Protein AF-A0A6J1V2S2-F1 (afdb_monomer)

Mean predicted aligned error: 13.89 Å

Radius of gyration: 28.67 Å; Cα contacts (8 Å, |Δi|>4): 258; chains: 1; bounding box: 66×39×70 Å

Nearest PDB structures (foldseek):
  5ejk-assembly1_E  TM=6.907E-01  e=1.175E-10  Rous sarcoma virus - Prague C
  1c0m-assembly1_A  TM=7.721E-01  e=1.068E-08  Rous sarcoma virus
  4fw1-assembly1_A  TM=8.158E-01  e=7.976E-08  Rous sarcoma virus - Prague C
  5ejk-assembly1_H  TM=5.618E-01  e=1.190E-09  Rous sarcoma virus - Prague C
  1cz9-assembly1_A-2  TM=8.021E-01  e=4.669E-07  Avian sarcoma virus

pLDDT: mean 87.34, std 12.38, range [45.94, 98.06]

Foldseek 3Di:
DDDDVQEDEDPPVCLVVLLVVLCPPNPDLVSSVVVCVNYYDDPCSSVVNVVVLVPDPVSVVPDPDPDPDDADADDQQPDWQQEKEWEWADPFPNWIWIWIATRHPRDIDIGTFPDPALVSVLVVVVVVCVVRNHHQEYEYEPDCSCVPPVNVVSCVVVNHHYDYDDPVCCVRVPPNSVSVVVVNVVSNVVD

Secondary structure (DSSP, 8-state):
--EETTEEEPPHHHHHHHHHHHTTT---HHHHHHHHHHHEE-TTHHHHHHHHHHH-HHHHHHSPPP-PPPP-PPPPPSSTTSEEEEEEEEEETTEEEEEEEETTT--EEEEEES--SHHHHHHHHHHHHHHH---SEEEE-S-TTTSSHHHHHHHHTTTPEEEEPPTT-GGGGHHHHHHHHHHHHHHHHT-

Structure (mmCIF, N/CA/C/O backbone):
data_AF-A0A6J1V2S2-F1
#
_entry.id   AF-A0A6J1V2S2-F1
#
loop_
_atom_site.group_PDB
_atom_site.id
_atom_site.type_symbol
_atom_site.label_atom_id
_atom_site.label_alt_id
_atom_site.label_comp_id
_atom_site.label_asym_id
_atom_site.label_entity_id
_atom_site.label_seq_id
_atom_site.pdbx_PDB_ins_code
_atom_site.Cartn_x
_atom_site.Cartn_y
_atom_site.Cartn_z
_atom_site.occupancy
_atom_site.B_iso_or_equiv
_atom_site.auth_seq_id
_atom_site.auth_comp_id
_atom_site.auth_asym_id
_atom_site.auth_atom_id
_atom_site.pdbx_PDB_model_num
ATOM 1 N N . CYS A 1 1 ? 43.834 10.480 -49.002 1.00 70.19 1 CYS A N 1
ATOM 2 C CA . CYS A 1 1 ? 42.603 10.283 -48.207 1.00 70.19 1 CYS A CA 1
ATOM 3 C C . CYS A 1 1 ? 41.817 9.153 -48.860 1.00 70.19 1 CYS A C 1
ATOM 5 O O . CYS A 1 1 ? 41.693 9.190 -50.078 1.00 70.19 1 CYS A O 1
ATOM 7 N N . ILE A 1 2 ? 41.375 8.144 -48.104 1.00 88.62 2 ILE A N 1
ATOM 8 C CA . ILE A 1 2 ? 40.536 7.056 -48.632 1.00 88.62 2 ILE A CA 1
ATOM 9 C C . ILE A 1 2 ? 39.092 7.369 -48.247 1.00 88.62 2 ILE A C 1
ATOM 11 O O . ILE A 1 2 ? 38.827 7.687 -47.086 1.00 88.62 2 ILE A O 1
ATOM 15 N N . LEU A 1 3 ? 38.180 7.293 -49.214 1.00 90.75 3 LEU A N 1
ATOM 16 C CA . LEU A 1 3 ? 36.762 7.583 -49.023 1.00 90.75 3 LEU A CA 1
ATOM 17 C C . LEU A 1 3 ? 35.914 6.327 -49.241 1.00 90.75 3 LEU A C 1
ATOM 19 O O . LEU A 1 3 ? 36.238 5.488 -50.081 1.00 90.75 3 LEU A O 1
ATOM 23 N N . TRP A 1 4 ? 34.816 6.222 -48.496 1.00 87.94 4 TRP A N 1
ATOM 24 C CA . TRP A 1 4 ? 33.754 5.239 -48.696 1.00 87.94 4 TRP A CA 1
ATOM 25 C C . TRP A 1 4 ? 32.441 5.986 -48.953 1.00 87.94 4 TRP A C 1
ATOM 27 O O . TRP A 1 4 ? 31.766 6.437 -48.020 1.00 87.94 4 TRP A O 1
ATOM 37 N N . GLY A 1 5 ? 32.107 6.156 -50.235 1.00 89.88 5 GLY A N 1
ATOM 38 C CA . GLY A 1 5 ? 31.107 7.135 -50.659 1.00 89.88 5 GLY A CA 1
ATOM 39 C C . GLY A 1 5 ? 31.612 8.556 -50.397 1.00 89.88 5 GLY A C 1
ATOM 40 O O . GLY A 1 5 ? 32.689 8.926 -50.856 1.00 89.88 5 GLY A O 1
ATOM 41 N N . ASP A 1 6 ? 30.855 9.320 -49.620 1.00 90.06 6 ASP A N 1
ATOM 42 C CA . ASP A 1 6 ? 31.135 10.692 -49.176 1.00 90.06 6 ASP A CA 1
ATOM 43 C C . ASP A 1 6 ? 31.865 10.776 -47.819 1.00 90.06 6 ASP A C 1
ATOM 45 O O . ASP A 1 6 ? 32.174 11.864 -47.337 1.00 90.06 6 ASP A O 1
ATOM 49 N N . ARG A 1 7 ? 32.178 9.632 -47.198 1.00 92.50 7 ARG A N 1
ATOM 50 C CA . ARG A 1 7 ? 32.757 9.560 -45.846 1.00 92.50 7 ARG A CA 1
ATOM 51 C C . ARG A 1 7 ? 34.236 9.226 -45.861 1.00 92.50 7 ARG A C 1
ATOM 53 O O . ARG A 1 7 ? 34.688 8.404 -46.658 1.00 92.50 7 ARG A O 1
ATOM 60 N N . VAL A 1 8 ? 34.977 9.772 -44.902 1.00 94.69 8 VAL A N 1
ATOM 61 C CA . VAL A 1 8 ? 36.398 9.465 -44.716 1.00 94.69 8 VAL A CA 1
ATOM 62 C C . VAL A 1 8 ? 36.564 8.119 -44.019 1.00 94.69 8 VAL A C 1
ATOM 64 O O . VAL A 1 8 ? 36.016 7.898 -42.938 1.00 94.69 8 VAL A O 1
ATOM 67 N N . VAL A 1 9 ? 37.353 7.224 -44.614 1.00 95.06 9 VAL A N 1
ATOM 68 C CA . VAL A 1 9 ? 37.728 5.958 -43.976 1.00 95.06 9 VAL A CA 1
ATOM 69 C C . VAL A 1 9 ? 38.768 6.238 -42.897 1.00 95.06 9 VAL A C 1
ATOM 71 O O . VAL A 1 9 ? 39.870 6.703 -43.195 1.00 95.06 9 VAL A O 1
ATOM 74 N N . ILE A 1 10 ? 38.421 5.961 -41.640 1.00 95.75 10 ILE A N 1
ATOM 75 C CA . ILE A 1 10 ? 39.276 6.264 -40.488 1.00 95.75 10 ILE A CA 1
ATOM 76 C C . ILE A 1 10 ? 40.168 5.054 -40.160 1.00 95.75 10 ILE A C 1
ATOM 78 O O . ILE A 1 10 ? 39.645 3.985 -39.824 1.00 95.75 10 ILE A O 1
ATOM 82 N N . PRO A 1 11 ? 41.509 5.199 -40.209 1.00 94.88 11 PRO A N 1
ATOM 83 C CA . PRO A 1 11 ? 42.436 4.166 -39.756 1.00 94.88 11 PRO A CA 1
ATOM 84 C C . PRO A 1 11 ? 42.206 3.812 -38.287 1.00 94.88 11 PRO A C 1
ATOM 86 O O . PRO A 1 11 ? 41.912 4.692 -37.481 1.00 94.88 11 PRO A O 1
ATOM 89 N N . GLU A 1 12 ? 42.430 2.552 -37.918 1.00 93.75 12 GLU A N 1
ATOM 90 C CA . GLU A 1 12 ? 42.213 2.036 -36.556 1.00 93.75 12 GLU A CA 1
ATOM 91 C C . GLU A 1 12 ? 42.853 2.911 -35.467 1.00 93.75 12 GLU A C 1
ATOM 93 O O . GLU A 1 12 ? 42.205 3.275 -34.488 1.00 93.75 12 GLU A O 1
ATOM 98 N N . LYS A 1 13 ? 44.084 3.378 -35.713 1.00 95.25 13 LYS A N 1
ATOM 99 C CA . LYS A 1 13 ? 44.840 4.272 -34.817 1.00 95.25 13 LYS A CA 1
ATOM 100 C C . LYS A 1 13 ? 44.131 5.598 -34.497 1.00 95.25 13 LYS A C 1
ATOM 102 O O . LYS A 1 13 ? 44.463 6.230 -33.501 1.00 95.25 13 LYS A O 1
ATOM 107 N N . LEU A 1 14 ? 43.194 6.041 -35.338 1.00 94.50 14 LEU A N 1
ATOM 108 C CA . LEU A 1 14 ? 42.479 7.314 -35.204 1.00 94.50 14 LEU A CA 1
ATOM 109 C C . LEU A 1 14 ? 41.016 7.149 -34.765 1.00 94.50 14 LEU A C 1
ATOM 111 O O . LEU A 1 14 ? 40.384 8.143 -34.405 1.00 94.50 14 LEU A O 1
ATOM 115 N N . GLN A 1 15 ? 40.473 5.926 -34.749 1.00 95.62 15 GLN A N 1
ATOM 116 C CA . GLN A 1 15 ? 39.062 5.676 -34.421 1.00 95.62 15 GLN A CA 1
ATOM 117 C C . GLN A 1 15 ? 38.701 6.175 -33.018 1.00 95.62 15 GLN A C 1
ATOM 119 O O . GLN A 1 15 ? 37.682 6.840 -32.847 1.00 95.62 15 GLN A O 1
ATOM 124 N N . HIS A 1 16 ? 39.568 5.945 -32.026 1.00 95.06 16 HIS A N 1
ATOM 125 C CA . HIS A 1 16 ? 39.353 6.421 -30.655 1.00 95.06 16 HIS A CA 1
ATOM 126 C C . HIS A 1 16 ? 39.254 7.955 -30.577 1.00 95.06 16 HIS A C 1
ATOM 128 O O . HIS A 1 16 ? 38.374 8.495 -29.908 1.00 95.06 16 HIS A O 1
ATOM 134 N N . THR A 1 17 ? 40.120 8.668 -31.299 1.00 95.88 17 THR A N 1
ATOM 135 C CA . THR A 1 17 ? 40.101 10.137 -31.365 1.00 95.88 17 THR A CA 1
ATOM 136 C C . THR A 1 17 ? 38.801 10.644 -31.979 1.00 95.88 17 THR A C 1
ATOM 138 O O . THR A 1 17 ? 38.193 11.577 -31.458 1.00 95.88 17 THR A O 1
ATOM 141 N N . VAL A 1 18 ? 38.338 10.001 -33.054 1.00 95.31 18 VAL A N 1
ATOM 142 C CA . VAL A 1 18 ? 37.068 10.350 -33.700 1.00 95.31 18 VAL A CA 1
ATOM 143 C C . VAL A 1 18 ? 35.879 10.059 -32.781 1.00 95.31 18 VAL A C 1
ATOM 145 O O . VAL A 1 18 ? 34.992 10.899 -32.676 1.00 95.31 18 VAL A O 1
ATOM 148 N N . LEU A 1 19 ? 35.868 8.935 -32.055 1.00 95.25 19 LEU A N 1
ATOM 149 C CA . LEU A 1 19 ? 34.824 8.634 -31.063 1.00 95.25 19 LEU A CA 1
ATOM 150 C C . LEU A 1 19 ? 34.760 9.695 -29.960 1.00 95.25 19 LEU A C 1
ATOM 152 O O . LEU A 1 19 ? 33.669 10.146 -29.611 1.00 95.25 19 LEU A O 1
ATOM 156 N N . LYS A 1 20 ? 35.919 10.146 -29.465 1.00 94.75 20 LYS A N 1
ATOM 157 C CA . LYS A 1 20 ? 36.002 11.227 -28.477 1.00 94.75 20 LYS A CA 1
ATOM 158 C C . LYS A 1 20 ? 35.423 12.540 -29.014 1.00 94.75 20 LYS A C 1
ATOM 160 O O . LYS A 1 20 ? 34.673 13.188 -28.295 1.00 94.75 20 LYS A O 1
ATOM 165 N N . LEU A 1 21 ? 35.724 12.900 -30.265 1.00 94.06 21 LEU A N 1
ATOM 166 C CA . LEU A 1 21 ? 35.172 14.097 -30.917 1.00 94.06 21 LEU A CA 1
ATOM 167 C C . LEU A 1 21 ? 33.659 13.995 -31.134 1.00 94.06 21 LEU A C 1
ATOM 169 O O . LEU A 1 21 ? 32.933 14.942 -30.858 1.00 94.06 21 LEU A O 1
ATOM 173 N N . LEU A 1 22 ? 33.167 12.840 -31.589 1.00 93.56 22 LEU A N 1
ATOM 174 C CA . LEU A 1 22 ? 31.732 12.605 -31.777 1.00 93.56 22 LEU A CA 1
ATOM 175 C C . LEU A 1 22 ? 30.957 12.688 -30.457 1.00 93.56 22 LEU A C 1
ATOM 177 O O . LEU A 1 22 ? 29.785 13.057 -30.457 1.00 93.56 22 LEU A O 1
ATOM 181 N N . HIS A 1 23 ? 31.595 12.313 -29.349 1.00 93.81 23 HIS A N 1
ATOM 182 C CA . HIS A 1 23 ? 30.996 12.327 -28.020 1.00 93.81 23 HIS A CA 1
ATOM 183 C C . HIS A 1 23 ? 31.068 13.691 -27.320 1.00 93.81 23 HIS A C 1
ATOM 185 O O . HIS A 1 23 ? 30.444 13.861 -26.269 1.00 93.81 23 HIS A O 1
ATOM 191 N N . ASP A 1 24 ? 31.819 14.651 -27.862 1.00 91.31 24 ASP A N 1
ATOM 192 C CA . ASP A 1 24 ? 31.982 15.960 -27.239 1.00 91.31 24 ASP A CA 1
ATOM 193 C C . ASP A 1 24 ? 30.627 16.670 -27.086 1.00 91.31 24 ASP A C 1
ATOM 195 O O . ASP A 1 24 ? 29.785 16.663 -27.986 1.00 91.31 24 ASP A O 1
ATOM 199 N N . GLY A 1 25 ? 30.374 17.216 -25.896 1.00 86.38 25 GLY A N 1
ATOM 200 C CA . GLY A 1 25 ? 29.067 17.773 -25.530 1.00 86.38 25 GLY A CA 1
ATOM 201 C C . GLY A 1 25 ? 27.946 16.750 -25.268 1.00 86.38 25 GLY A C 1
ATOM 202 O O . GLY A 1 25 ? 26.793 17.154 -25.142 1.00 86.38 25 GLY A O 1
ATOM 203 N N . HIS A 1 26 ? 28.245 15.448 -25.167 1.00 89.44 26 HIS A N 1
ATOM 204 C CA . HIS A 1 26 ? 27.292 14.372 -24.836 1.00 89.44 26 HIS A CA 1
ATOM 205 C C . HIS A 1 26 ? 25.983 14.363 -25.667 1.00 89.44 26 HIS A C 1
ATOM 207 O O . HIS A 1 26 ? 24.891 14.249 -25.106 1.00 89.44 26 HIS A O 1
ATOM 213 N N . PRO A 1 27 ? 26.041 14.424 -27.010 1.00 86.38 27 PRO A N 1
ATOM 214 C CA . PRO A 1 27 ? 24.872 14.660 -27.867 1.00 86.38 27 PRO A CA 1
ATOM 215 C C . PRO A 1 27 ? 23.865 13.493 -27.941 1.00 86.38 27 PRO A C 1
ATOM 217 O O . PRO A 1 27 ? 22.831 13.610 -28.600 1.00 86.38 27 PRO A O 1
ATOM 220 N N . GLY A 1 28 ? 24.164 12.363 -27.294 1.00 84.69 28 GLY A N 1
ATOM 221 C CA . GLY A 1 28 ? 23.355 11.149 -27.317 1.00 84.69 28 GLY A CA 1
ATOM 222 C C . GLY A 1 28 ? 23.619 10.255 -28.533 1.00 84.69 28 GLY A C 1
ATOM 223 O O . GLY A 1 28 ? 24.118 10.681 -29.578 1.00 84.69 28 GLY A O 1
ATOM 224 N N . ILE A 1 29 ? 23.258 8.978 -28.395 1.00 90.38 29 ILE A N 1
ATOM 225 C CA . ILE A 1 29 ? 23.623 7.905 -29.331 1.00 90.38 29 ILE A CA 1
ATOM 226 C C . ILE A 1 29 ? 23.136 8.146 -30.768 1.00 90.38 29 ILE A C 1
ATOM 228 O O . ILE A 1 29 ? 23.857 7.884 -31.729 1.00 90.38 29 ILE A O 1
ATOM 232 N N . VAL A 1 30 ? 21.928 8.696 -30.922 1.00 90.50 30 VAL A N 1
ATOM 233 C CA . VAL A 1 30 ? 21.308 8.957 -32.230 1.00 90.50 30 VAL A CA 1
ATOM 234 C C . VAL A 1 30 ? 22.074 10.044 -32.978 1.00 90.50 30 VAL A C 1
ATOM 236 O O . VAL A 1 30 ? 22.398 9.877 -34.154 1.00 90.50 30 VAL A O 1
ATOM 239 N N . ARG A 1 31 ? 22.422 11.135 -32.289 1.00 89.25 31 ARG A N 1
ATOM 240 C CA . ARG A 1 31 ? 23.146 12.261 -32.885 1.00 89.25 31 ARG A CA 1
ATOM 241 C C . ARG A 1 31 ? 24.603 11.912 -33.183 1.00 89.25 31 ARG A C 1
ATOM 243 O O . ARG A 1 31 ? 25.094 12.296 -34.239 1.00 89.25 31 ARG A O 1
ATOM 250 N N . MET A 1 32 ? 25.262 11.128 -32.325 1.00 94.06 32 MET A N 1
ATOM 251 C CA . MET A 1 32 ? 26.605 10.599 -32.606 1.00 94.06 32 MET A CA 1
ATOM 252 C C . MET A 1 32 ? 26.621 9.750 -33.883 1.00 94.06 32 MET A C 1
ATOM 254 O O . MET A 1 32 ? 27.474 9.961 -34.743 1.00 94.06 32 MET A O 1
ATOM 258 N N . LYS A 1 33 ? 25.651 8.836 -34.050 1.00 94.88 33 LYS A N 1
ATOM 259 C CA . LYS A 1 33 ? 25.517 8.024 -35.273 1.00 94.88 33 LYS A CA 1
ATOM 260 C C . LYS A 1 33 ? 25.219 8.878 -36.503 1.00 94.88 33 LYS A C 1
ATOM 262 O O . LYS A 1 33 ? 25.767 8.610 -37.567 1.00 94.88 33 LYS A O 1
ATOM 267 N N . ALA A 1 34 ? 24.373 9.901 -36.373 1.00 93.81 34 ALA A N 1
ATOM 268 C CA . ALA A 1 34 ? 24.082 10.821 -37.470 1.00 93.81 34 ALA A CA 1
ATOM 269 C C . ALA A 1 34 ? 25.347 11.565 -37.931 1.00 93.81 34 ALA A C 1
ATOM 271 O O . ALA A 1 34 ? 25.668 11.528 -39.113 1.00 93.81 34 ALA A O 1
ATOM 272 N N . LEU A 1 35 ? 26.113 12.143 -36.998 1.00 92.69 35 LEU A N 1
ATOM 273 C CA . LEU A 1 35 ? 27.379 12.824 -37.297 1.00 92.69 35 LEU A CA 1
ATOM 274 C C . LEU A 1 35 ? 28.414 11.878 -37.911 1.00 92.69 35 LEU A C 1
ATOM 276 O O . LEU A 1 35 ? 29.044 12.211 -38.911 1.00 92.69 35 LEU A O 1
ATOM 280 N N . ALA A 1 36 ? 28.554 10.677 -37.351 1.00 93.50 36 ALA A N 1
ATOM 281 C CA . ALA A 1 36 ? 29.425 9.647 -37.896 1.00 93.50 36 ALA A CA 1
ATOM 282 C C . ALA A 1 36 ? 29.072 9.337 -39.358 1.00 93.50 36 ALA A C 1
ATOM 284 O O . ALA A 1 36 ? 29.935 9.400 -40.228 1.00 93.50 36 ALA A O 1
ATOM 285 N N . ARG A 1 37 ? 27.788 9.107 -39.655 1.00 92.56 37 ARG A N 1
ATOM 286 C CA . ARG A 1 37 ? 27.292 8.827 -41.012 1.00 92.56 37 ARG A CA 1
ATOM 287 C C . ARG A 1 37 ? 27.471 9.984 -41.995 1.00 92.56 37 ARG A C 1
ATOM 289 O O . ARG A 1 37 ? 27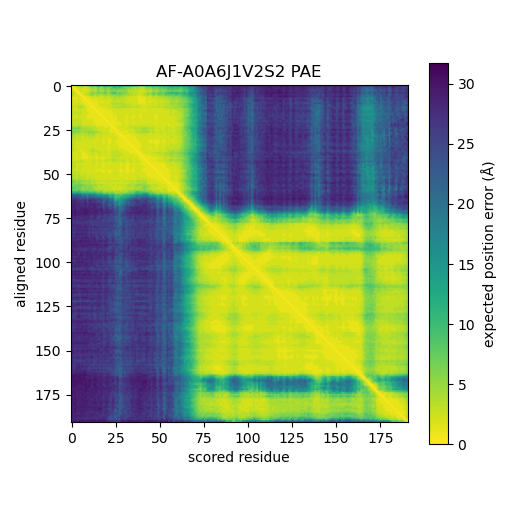.407 9.721 -43.187 1.00 92.56 37 ARG A O 1
ATOM 296 N N . SER A 1 38 ? 27.712 11.207 -41.533 1.00 91.88 38 SER A N 1
ATOM 297 C CA . SER A 1 38 ? 27.977 12.356 -42.405 1.00 91.88 38 SER A CA 1
ATOM 298 C C . SER A 1 38 ? 29.454 12.532 -42.763 1.00 91.88 38 SER A C 1
ATOM 300 O O . SER A 1 38 ? 29.743 13.142 -43.783 1.00 91.88 38 SER A O 1
ATOM 302 N N . TYR A 1 39 ? 30.393 12.030 -41.949 1.00 92.69 39 TYR A N 1
ATOM 303 C C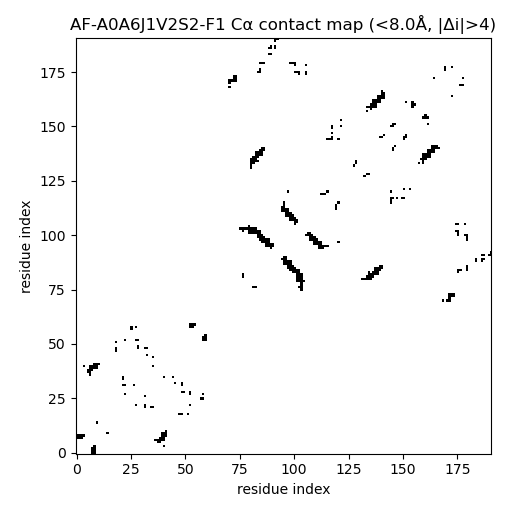A . TYR A 1 39 ? 31.812 12.395 -42.098 1.00 92.69 39 TYR A CA 1
ATOM 304 C C . TYR A 1 39 ? 32.798 11.224 -42.037 1.00 92.69 39 TYR A C 1
ATOM 306 O O . TYR A 1 39 ? 33.878 11.309 -42.624 1.00 92.69 39 TYR A O 1
ATOM 314 N N . ALA A 1 40 ? 32.465 10.133 -41.346 1.00 94.69 40 ALA A N 1
ATOM 315 C CA . ALA A 1 40 ? 33.419 9.086 -40.998 1.00 94.69 40 ALA A CA 1
ATOM 316 C C . ALA A 1 40 ? 32.877 7.676 -41.249 1.00 94.69 40 ALA A C 1
ATOM 318 O O . ALA A 1 40 ? 31.690 7.386 -41.091 1.00 94.69 40 ALA A O 1
ATOM 319 N N . TRP A 1 41 ? 33.768 6.763 -41.619 1.00 95.12 41 TRP A N 1
ATOM 320 C CA . TRP A 1 41 ? 33.418 5.366 -41.820 1.00 95.12 41 TRP A CA 1
ATOM 321 C C . TRP A 1 41 ? 34.531 4.424 -41.366 1.00 95.12 41 TRP A C 1
ATOM 323 O O . TRP A 1 41 ? 35.707 4.636 -41.657 1.00 95.12 41 TRP A O 1
ATOM 333 N N . TRP A 1 42 ? 34.137 3.358 -40.674 1.00 96.19 42 TRP A N 1
ATOM 334 C CA . TRP A 1 42 ? 34.912 2.134 -40.492 1.00 96.19 42 TRP A CA 1
ATOM 335 C C . TRP A 1 42 ? 33.964 0.990 -40.086 1.00 96.19 42 TRP A C 1
ATOM 337 O O . TRP A 1 42 ? 32.850 1.249 -39.605 1.00 96.19 42 TRP A O 1
ATOM 347 N N . PRO A 1 43 ? 34.366 -0.280 -40.266 1.00 95.00 43 PRO A N 1
ATOM 348 C CA . PRO A 1 43 ? 33.553 -1.416 -39.850 1.00 95.00 43 PRO A CA 1
ATOM 349 C C . PRO A 1 43 ? 33.242 -1.374 -38.347 1.00 95.00 43 PRO A C 1
ATOM 351 O O . PRO A 1 43 ? 34.143 -1.326 -37.517 1.00 95.00 43 PRO A O 1
ATOM 354 N N . GLY A 1 44 ? 31.955 -1.405 -37.988 1.00 93.62 44 GLY A N 1
ATOM 355 C CA . GLY A 1 44 ? 31.518 -1.470 -36.588 1.00 93.62 44 GLY A CA 1
ATOM 356 C C . GLY A 1 44 ? 31.420 -0.132 -35.843 1.00 93.62 44 GLY A C 1
ATOM 357 O O . GLY A 1 44 ? 31.174 -0.154 -34.638 1.00 93.62 44 GLY A O 1
ATOM 358 N N . ILE A 1 45 ? 31.538 1.013 -36.528 1.00 95.06 45 ILE A N 1
ATOM 359 C CA . ILE A 1 45 ? 31.409 2.358 -35.932 1.00 95.06 45 ILE A CA 1
ATOM 360 C C . ILE A 1 45 ? 30.169 2.527 -35.035 1.00 95.06 45 ILE A C 1
ATOM 362 O O . ILE A 1 45 ? 30.289 3.012 -33.915 1.00 95.06 45 ILE A O 1
ATOM 366 N N . A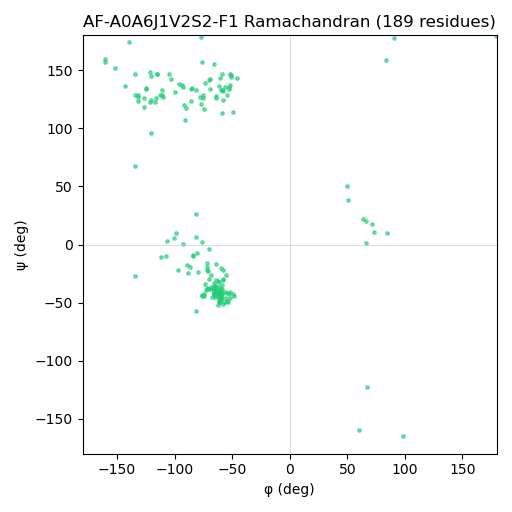SP A 1 46 ? 28.995 2.052 -35.465 1.00 94.75 46 ASP A N 1
ATOM 367 C CA . ASP A 1 46 ? 27.752 2.169 -34.688 1.00 94.75 46 ASP A CA 1
ATOM 368 C C . ASP A 1 46 ? 27.823 1.397 -33.355 1.00 94.75 46 ASP A C 1
ATOM 370 O O . ASP A 1 46 ? 27.374 1.913 -32.331 1.00 94.75 46 ASP A O 1
ATOM 374 N N . LYS A 1 47 ? 28.437 0.203 -33.353 1.00 95.12 47 LYS A N 1
ATOM 375 C CA . LYS A 1 47 ? 28.640 -0.612 -32.140 1.00 95.12 47 LYS A CA 1
ATOM 376 C C . LYS A 1 47 ? 29.653 0.030 -31.198 1.00 95.12 47 LYS A C 1
ATOM 378 O O . LYS A 1 47 ? 29.486 -0.014 -29.985 1.00 95.12 47 LYS A O 1
ATOM 383 N N . GLN A 1 48 ? 30.706 0.636 -31.745 1.00 95.12 48 GLN A N 1
ATOM 384 C CA . GLN A 1 48 ? 31.688 1.351 -30.933 1.00 95.12 48 GLN A CA 1
ATOM 385 C C . GLN A 1 48 ? 31.098 2.625 -30.316 1.00 95.12 48 GLN A C 1
ATOM 387 O O . GLN A 1 48 ? 31.394 2.921 -29.164 1.00 95.12 48 GLN A O 1
ATOM 392 N N . ILE A 1 49 ? 30.222 3.342 -31.031 1.00 94.88 49 ILE A N 1
ATOM 393 C CA . ILE A 1 49 ? 29.459 4.475 -30.481 1.00 94.88 49 ILE A CA 1
ATOM 394 C C . ILE A 1 49 ? 28.544 4.009 -29.340 1.00 94.88 49 ILE A C 1
ATOM 396 O O . ILE A 1 49 ? 28.499 4.655 -28.294 1.00 94.88 49 ILE A O 1
ATOM 400 N N . GLU A 1 50 ? 27.838 2.889 -29.518 1.00 93.44 50 GLU A N 1
ATOM 401 C CA . GLU A 1 50 ? 27.016 2.279 -28.464 1.00 93.44 50 GLU A CA 1
ATOM 402 C C . GLU A 1 50 ? 27.839 1.939 -27.221 1.00 93.44 50 GLU A C 1
ATOM 404 O O . GLU A 1 50 ? 27.496 2.379 -26.123 1.00 93.44 50 GLU A O 1
ATOM 409 N N . ALA A 1 51 ? 28.954 1.226 -27.395 1.00 92.75 51 ALA A N 1
ATOM 410 C CA . ALA A 1 51 ? 29.850 0.865 -26.302 1.00 92.75 51 ALA A CA 1
ATOM 411 C C . ALA A 1 51 ? 30.422 2.106 -25.597 1.00 92.75 51 ALA A C 1
ATOM 413 O O . ALA A 1 51 ? 30.446 2.167 -24.370 1.00 92.75 51 ALA A O 1
ATOM 414 N N . TRP A 1 52 ? 30.813 3.130 -26.356 1.00 92.75 52 TRP A N 1
ATOM 415 C CA . TRP A 1 52 ? 31.330 4.381 -25.806 1.00 92.75 52 TRP A CA 1
ATOM 416 C C . TRP A 1 52 ? 30.305 5.078 -24.908 1.00 92.75 52 TRP A C 1
ATOM 418 O O . TRP A 1 52 ? 30.606 5.434 -23.767 1.00 92.75 52 TRP A O 1
ATOM 428 N N . VAL A 1 53 ? 29.072 5.239 -25.397 1.00 89.62 53 VAL A N 1
ATOM 429 C CA . VAL A 1 53 ? 27.989 5.870 -24.631 1.00 89.62 53 VAL A CA 1
ATOM 430 C C . VAL A 1 53 ? 27.618 5.032 -23.404 1.00 89.62 53 VAL A C 1
ATOM 432 O O . VAL A 1 53 ? 27.363 5.610 -22.346 1.00 89.62 53 VAL A O 1
ATOM 435 N N . ALA A 1 54 ? 27.649 3.699 -23.508 1.00 87.31 54 ALA A N 1
ATOM 436 C CA . ALA A 1 54 ? 27.426 2.786 -22.383 1.00 87.31 54 ALA A CA 1
ATOM 437 C C . ALA A 1 54 ? 28.470 2.956 -21.264 1.00 87.31 54 ALA A C 1
ATOM 439 O O . ALA A 1 54 ? 28.123 2.890 -20.090 1.00 87.31 54 ALA A O 1
ATOM 440 N N . THR A 1 55 ? 29.730 3.236 -21.613 1.00 89.00 55 THR A N 1
ATOM 441 C CA . THR A 1 55 ? 30.808 3.483 -20.633 1.00 89.00 55 THR A CA 1
ATOM 442 C C . THR A 1 55 ? 30.829 4.901 -20.052 1.00 89.00 55 THR A C 1
ATOM 444 O O . THR A 1 55 ? 31.605 5.183 -19.141 1.00 89.00 55 THR A O 1
ATOM 447 N N . CYS A 1 56 ? 30.006 5.823 -20.560 1.00 88.62 56 CYS A N 1
ATOM 448 C CA . CYS A 1 56 ? 30.018 7.214 -20.120 1.00 88.62 56 CYS A CA 1
ATOM 449 C C . CYS A 1 56 ? 29.038 7.468 -18.967 1.00 88.62 56 CYS A C 1
ATOM 451 O O . CYS A 1 56 ? 27.835 7.588 -19.197 1.00 88.62 56 CYS A O 1
ATOM 453 N N . ASN A 1 57 ? 29.556 7.664 -17.748 1.00 85.19 57 ASN A N 1
ATOM 454 C CA . ASN A 1 57 ? 28.748 7.916 -16.543 1.00 85.19 57 ASN A CA 1
ATOM 455 C C . ASN A 1 57 ? 27.732 9.054 -16.723 1.00 85.19 57 ASN A C 1
ATOM 457 O O . ASN A 1 57 ? 26.555 8.872 -16.440 1.00 85.19 57 ASN A O 1
ATOM 461 N N . LYS A 1 58 ? 28.152 10.192 -17.295 1.00 84.50 58 LYS A N 1
ATOM 462 C CA . LYS A 1 58 ? 27.265 11.348 -17.529 1.00 84.50 58 LYS A CA 1
ATOM 463 C C . LYS A 1 58 ? 26.094 11.013 -18.454 1.00 84.50 58 LYS A C 1
ATOM 465 O O . LYS A 1 58 ? 24.983 11.484 -18.244 1.00 84.50 58 LYS A O 1
ATOM 470 N N . CYS A 1 59 ? 26.328 10.201 -19.487 1.00 84.62 59 CYS A N 1
ATOM 471 C CA . CYS A 1 59 ? 25.258 9.763 -20.379 1.00 84.62 59 CYS A CA 1
ATOM 472 C C . CYS A 1 59 ? 24.353 8.718 -19.723 1.00 84.62 59 CYS A C 1
ATOM 474 O O . CYS A 1 59 ? 23.156 8.730 -19.994 1.00 84.62 59 CYS A O 1
ATOM 476 N N . GLN A 1 60 ? 24.900 7.845 -18.872 1.00 81.94 60 GLN A N 1
ATOM 477 C CA . GLN A 1 60 ? 24.123 6.837 -18.147 1.00 81.94 60 GLN A CA 1
ATOM 478 C C . GLN A 1 60 ? 23.238 7.455 -17.056 1.00 81.94 60 GLN A C 1
ATOM 480 O O . GLN A 1 60 ? 22.094 7.043 -16.909 1.00 81.94 60 GLN A O 1
ATOM 485 N N . GLU A 1 61 ? 23.716 8.483 -16.351 1.00 76.38 61 GLU A N 1
ATOM 486 C CA . GLU A 1 61 ? 22.947 9.202 -15.321 1.00 76.38 61 GLU A CA 1
ATOM 487 C C . GLU A 1 61 ? 21.741 9.961 -15.896 1.00 76.38 61 GLU A C 1
ATOM 489 O O . GLU A 1 61 ? 20.706 10.072 -15.241 1.00 76.38 61 GLU A O 1
ATOM 494 N N . ILE A 1 62 ? 21.860 10.474 -17.125 1.00 68.75 62 ILE A N 1
ATOM 495 C CA . ILE A 1 62 ? 20.792 11.222 -17.812 1.00 68.75 62 ILE A CA 1
ATOM 496 C C . ILE A 1 62 ? 19.836 10.279 -18.561 1.00 68.75 62 ILE A C 1
ATOM 498 O O . ILE A 1 62 ? 18.713 10.667 -18.896 1.00 68.75 62 ILE A O 1
ATOM 502 N N . HIS A 1 63 ? 20.250 9.039 -18.843 1.00 62.84 63 HIS A N 1
ATOM 503 C CA . HIS A 1 63 ? 19.414 8.098 -19.574 1.00 62.84 63 HIS A CA 1
ATOM 504 C C . HIS A 1 63 ? 18.157 7.774 -18.760 1.00 62.84 63 HIS A C 1
ATOM 506 O O . HIS A 1 63 ? 18.232 7.359 -17.604 1.00 62.84 63 HIS A O 1
ATOM 512 N N . ALA A 1 64 ? 16.984 7.957 -19.371 1.00 58.31 64 ALA A N 1
ATOM 513 C CA . ALA A 1 64 ? 15.721 7.613 -18.736 1.00 58.31 64 ALA A CA 1
ATOM 514 C C . ALA A 1 64 ? 15.759 6.142 -18.295 1.00 58.31 64 ALA A C 1
ATOM 516 O O . ALA A 1 64 ? 16.105 5.261 -19.092 1.00 58.31 64 ALA A O 1
ATOM 517 N N . ALA A 1 65 ? 15.422 5.895 -17.026 1.00 58.47 65 ALA A N 1
ATOM 518 C CA . ALA A 1 65 ? 15.315 4.549 -16.481 1.00 58.47 65 ALA A CA 1
ATOM 519 C C . ALA A 1 65 ? 14.415 3.683 -17.385 1.00 58.47 65 ALA A C 1
ATOM 521 O O . ALA A 1 65 ? 13.437 4.205 -17.937 1.00 58.47 65 ALA A O 1
ATOM 522 N N . PRO A 1 66 ? 14.716 2.380 -17.548 1.00 59.88 66 PRO A N 1
ATOM 523 C CA . PRO A 1 66 ? 13.886 1.491 -18.350 1.00 59.88 66 PRO A CA 1
ATOM 524 C C . PRO A 1 66 ? 12.421 1.568 -17.906 1.00 59.88 66 PRO A C 1
ATOM 526 O O . PRO A 1 66 ? 12.125 1.769 -16.723 1.00 59.88 66 PRO A O 1
ATOM 529 N N . LEU A 1 67 ? 11.506 1.412 -18.872 1.00 54.47 67 LEU A N 1
ATOM 530 C CA . LEU A 1 67 ? 10.067 1.338 -18.626 1.00 54.47 67 LEU A CA 1
ATOM 531 C C . LEU A 1 67 ? 9.823 0.326 -17.502 1.00 54.47 67 LEU A C 1
ATOM 533 O O . LEU A 1 67 ? 10.129 -0.857 -17.647 1.00 54.47 67 LEU A O 1
ATOM 537 N N . LYS A 1 68 ? 9.333 0.818 -16.358 1.00 56.06 68 LYS A N 1
ATOM 538 C CA . LYS A 1 68 ? 9.016 -0.022 -15.200 1.00 56.06 68 LYS A CA 1
ATOM 539 C C . LYS A 1 68 ? 8.095 -1.149 -15.664 1.00 56.06 68 LYS A C 1
ATOM 541 O O . LYS A 1 68 ? 7.157 -0.891 -16.419 1.00 56.06 68 LYS A O 1
ATOM 546 N N . ALA A 1 69 ? 8.382 -2.370 -15.211 1.00 52.91 69 ALA A N 1
ATOM 547 C CA . ALA A 1 69 ? 7.551 -3.537 -15.477 1.00 52.91 69 ALA A CA 1
ATOM 548 C C . ALA A 1 69 ? 6.065 -3.206 -15.237 1.00 52.91 69 ALA A C 1
ATOM 550 O O . ALA A 1 69 ? 5.768 -2.431 -14.313 1.00 52.91 69 ALA A O 1
ATOM 551 N N . PRO A 1 70 ? 5.142 -3.754 -16.054 1.00 55.25 70 PRO A N 1
ATOM 552 C CA . PRO A 1 70 ? 3.723 -3.540 -15.840 1.00 55.25 70 PRO A CA 1
ATOM 553 C C . PRO A 1 70 ? 3.378 -3.901 -14.388 1.00 55.25 70 PRO A C 1
ATOM 555 O O . PRO A 1 70 ? 3.872 -4.915 -13.887 1.00 55.25 70 PRO A O 1
ATOM 558 N N . PRO A 1 71 ? 2.605 -3.058 -13.680 1.00 57.25 71 PRO A N 1
ATOM 559 C CA . PRO A 1 71 ? 2.236 -3.337 -12.301 1.00 57.25 71 PRO A CA 1
ATOM 560 C C . PRO A 1 71 ? 1.554 -4.702 -12.233 1.00 57.25 71 PRO A C 1
ATOM 562 O O . PRO A 1 71 ? 0.685 -4.981 -13.055 1.00 57.25 71 PRO A O 1
ATOM 565 N N . THR A 1 72 ? 1.915 -5.534 -11.257 1.00 58.47 72 THR A N 1
ATOM 566 C CA . THR A 1 72 ? 1.155 -6.753 -10.976 1.00 58.47 72 THR A CA 1
ATOM 567 C C . THR A 1 72 ? -0.278 -6.352 -10.640 1.00 58.47 72 THR A C 1
ATOM 569 O O . THR A 1 72 ? -0.517 -5.661 -9.645 1.00 58.47 72 THR A O 1
ATOM 572 N N . GLU A 1 73 ? -1.224 -6.725 -11.497 1.00 64.06 73 GLU A N 1
ATOM 573 C CA . GLU A 1 73 ? -2.642 -6.486 -11.258 1.00 64.06 73 GLU A CA 1
ATOM 574 C C . GLU A 1 73 ? -3.139 -7.458 -10.186 1.00 64.06 73 GLU A C 1
ATOM 576 O O . GLU A 1 73 ? -2.760 -8.628 -10.163 1.00 64.06 73 GLU A O 1
ATOM 581 N N . TRP A 1 74 ? -3.974 -6.977 -9.266 1.00 73.00 74 TRP A N 1
ATOM 582 C CA . TRP A 1 74 ? -4.634 -7.884 -8.338 1.00 73.00 74 TRP A CA 1
ATOM 583 C C . TRP A 1 74 ? -5.659 -8.739 -9.073 1.00 73.00 74 TRP A C 1
ATOM 585 O O . TRP A 1 74 ? -6.434 -8.202 -9.867 1.00 73.00 74 TRP A O 1
ATOM 595 N N . ASP A 1 75 ? -5.777 -10.006 -8.677 1.00 72.94 75 ASP A N 1
ATOM 596 C CA . ASP A 1 75 ? -6.903 -10.846 -9.085 1.00 72.94 75 ASP A CA 1
ATOM 597 C C . ASP A 1 75 ? -8.237 -10.138 -8.823 1.00 72.94 75 ASP A C 1
ATOM 599 O O . ASP A 1 75 ? -8.391 -9.379 -7.851 1.00 72.94 75 ASP A O 1
ATOM 603 N N . ALA A 1 76 ? -9.224 -10.372 -9.683 1.00 78.19 76 ALA A N 1
ATOM 604 C CA . ALA A 1 76 ? -10.553 -9.824 -9.472 1.00 78.19 76 ALA A CA 1
ATOM 605 C C . ALA A 1 76 ? -11.120 -10.324 -8.124 1.00 78.19 76 ALA A C 1
ATOM 607 O O . ALA A 1 76 ? -11.021 -11.517 -7.821 1.00 78.19 76 ALA A O 1
ATOM 608 N N . PRO A 1 77 ? -11.694 -9.438 -7.288 1.00 84.88 77 PRO A N 1
ATOM 609 C CA . PRO A 1 77 ? -12.326 -9.866 -6.047 1.00 84.88 77 PRO A CA 1
ATOM 610 C C . PRO A 1 77 ? -13.496 -10.806 -6.363 1.00 84.88 77 PRO A C 1
ATOM 612 O O . PRO A 1 77 ? -14.284 -10.539 -7.270 1.00 84.88 77 PRO A O 1
ATOM 615 N N . ARG A 1 78 ? -13.608 -11.907 -5.613 1.00 88.94 78 ARG A N 1
ATOM 616 C CA . ARG A 1 78 ? -14.588 -12.982 -5.869 1.00 88.94 78 ARG A CA 1
ATOM 617 C C . ARG A 1 78 ? -16.027 -12.585 -5.532 1.00 88.94 78 ARG A C 1
ATOM 619 O O . ARG A 1 78 ? -16.966 -13.219 -5.995 1.00 8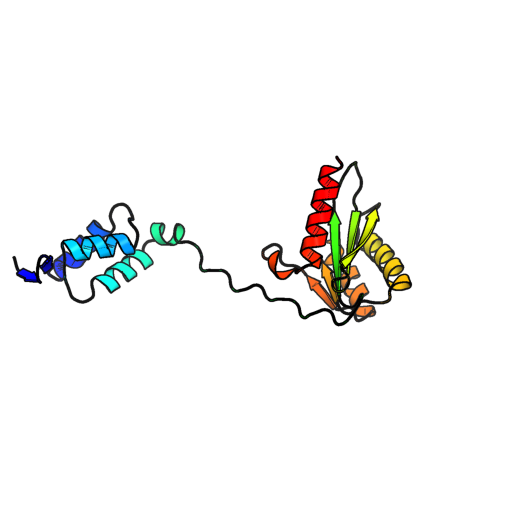8.94 78 ARG A O 1
ATOM 626 N N . GLY A 1 79 ? -16.191 -11.547 -4.721 1.00 92.31 79 GLY A N 1
ATOM 627 C CA . GLY A 1 79 ? -17.482 -11.010 -4.309 1.00 92.31 79 GLY A CA 1
ATOM 628 C C . GLY A 1 79 ? -17.329 -9.826 -3.354 1.00 92.31 79 GLY A C 1
ATOM 629 O O . GLY A 1 79 ? -16.193 -9.459 -3.015 1.00 92.31 79 GLY A O 1
ATOM 630 N N . PRO A 1 80 ? -18.451 -9.230 -2.910 1.00 93.56 80 PRO A N 1
ATOM 631 C CA . PRO A 1 80 ? -18.443 -8.171 -1.910 1.00 93.56 80 PRO A CA 1
ATOM 632 C C . PRO A 1 80 ? -17.644 -8.586 -0.680 1.00 93.56 80 PRO A C 1
ATOM 634 O O . PRO A 1 80 ? -17.757 -9.719 -0.218 1.00 93.56 80 PRO A O 1
ATOM 637 N N . TRP A 1 81 ? -16.830 -7.671 -0.167 1.00 93.81 81 TRP A N 1
ATOM 638 C CA . TRP A 1 81 ? -16.045 -7.846 1.053 1.00 93.81 81 TRP A CA 1
ATOM 639 C C . TRP A 1 81 ? -14.939 -8.913 0.990 1.00 93.81 81 TRP A C 1
ATOM 641 O O . TRP A 1 81 ? -14.208 -9.078 1.957 1.00 93.81 81 TRP A O 1
ATOM 651 N N . SER A 1 82 ? -14.732 -9.589 -0.148 1.00 94.31 82 SER A N 1
ATOM 652 C CA . SER A 1 82 ? -13.635 -10.564 -0.309 1.00 94.31 82 SER A CA 1
ATOM 653 C C . SER A 1 82 ? -12.247 -9.916 -0.239 1.00 94.31 82 SER A C 1
ATOM 655 O O . SER A 1 82 ? -11.315 -10.488 0.324 1.00 94.31 82 SER A O 1
ATOM 657 N N . ARG A 1 83 ? -12.103 -8.691 -0.761 1.00 94.06 83 ARG A N 1
ATOM 658 C CA . ARG A 1 83 ? -10.898 -7.872 -0.602 1.00 94.06 83 ARG A CA 1
ATOM 659 C C . ARG A 1 83 ? -11.267 -6.466 -0.172 1.00 94.06 83 ARG A C 1
ATOM 661 O O . ARG A 1 83 ? -11.955 -5.757 -0.905 1.00 94.06 83 ARG A O 1
ATOM 668 N N . ILE A 1 84 ? -10.708 -6.037 0.952 1.00 94.56 84 ILE A N 1
ATOM 669 C CA . ILE A 1 84 ? -10.861 -4.671 1.449 1.00 94.56 84 ILE A CA 1
ATOM 670 C C . ILE A 1 84 ? -9.523 -3.938 1.453 1.00 94.56 84 ILE A C 1
ATOM 672 O O . ILE A 1 84 ? -8.470 -4.531 1.680 1.00 94.56 84 ILE A O 1
ATOM 676 N N . HIS A 1 85 ? -9.570 -2.636 1.204 1.00 93.88 85 HIS A N 1
ATOM 677 C CA . HIS A 1 85 ? -8.426 -1.738 1.280 1.00 93.88 85 HIS A CA 1
ATOM 678 C C . HIS A 1 85 ? -8.636 -0.775 2.441 1.00 93.88 85 HIS A C 1
ATOM 680 O O . HIS A 1 85 ? -9.687 -0.137 2.514 1.00 93.88 85 HIS A O 1
ATOM 686 N N . ILE A 1 86 ? -7.648 -0.653 3.321 1.00 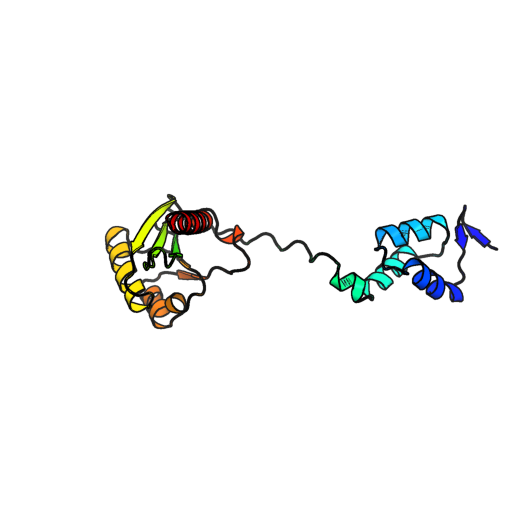94.88 86 ILE A N 1
ATOM 687 C CA . ILE A 1 86 ? -7.679 0.270 4.450 1.00 94.88 86 ILE A CA 1
ATOM 688 C C . ILE A 1 86 ? -6.524 1.258 4.389 1.00 94.88 86 ILE A C 1
ATOM 690 O O . ILE A 1 86 ? -5.427 0.927 3.945 1.00 94.88 86 ILE A O 1
ATOM 694 N N . ASP A 1 87 ? -6.780 2.482 4.833 1.00 93.00 87 ASP A N 1
ATOM 695 C CA . ASP A 1 87 ? -5.775 3.540 4.861 1.00 93.00 87 ASP A CA 1
ATOM 696 C C . ASP A 1 87 ? -6.197 4.647 5.839 1.00 93.00 87 ASP A C 1
ATOM 698 O O . ASP A 1 87 ? -7.386 4.824 6.123 1.00 93.00 87 ASP A O 1
ATOM 702 N N . PHE A 1 88 ? -5.237 5.414 6.341 1.00 92.88 88 PHE A N 1
ATOM 703 C CA . PHE A 1 88 ? -5.496 6.585 7.170 1.00 92.88 88 PHE A CA 1
ATOM 704 C C . PHE A 1 88 ? -5.498 7.875 6.359 1.00 92.88 88 PHE A C 1
ATOM 706 O O . PHE A 1 88 ? -4.625 8.107 5.527 1.00 92.88 88 PHE A O 1
ATOM 713 N N . ALA A 1 89 ? -6.453 8.755 6.649 1.00 90.38 89 ALA A N 1
ATOM 714 C CA . ALA A 1 89 ? -6.533 10.105 6.106 1.00 90.38 89 ALA A CA 1
ATOM 715 C C . ALA A 1 89 ? -6.525 11.164 7.212 1.00 90.38 89 ALA A C 1
ATOM 717 O O . ALA A 1 89 ? -7.068 10.951 8.299 1.00 90.38 89 ALA A O 1
ATOM 718 N N . GLY A 1 90 ? -5.958 12.326 6.892 1.00 84.81 90 GLY A N 1
ATOM 719 C CA . GLY A 1 90 ? -5.821 13.454 7.806 1.00 84.81 90 GLY A CA 1
ATOM 720 C C . GLY A 1 90 ? -4.433 13.533 8.460 1.00 84.81 90 GLY A C 1
ATOM 721 O O . GLY A 1 90 ? -3.499 12.880 7.992 1.00 84.81 90 GLY A O 1
ATOM 722 N N . PRO A 1 91 ? -4.290 14.325 9.534 1.00 85.75 91 PRO A N 1
ATOM 723 C CA . PRO A 1 91 ? -5.368 15.008 10.248 1.00 85.75 91 PRO A CA 1
ATOM 724 C C . PRO A 1 91 ? -6.016 16.144 9.434 1.00 85.75 91 PRO A C 1
ATOM 726 O O . PRO A 1 91 ? -5.325 16.981 8.875 1.00 85.75 91 PRO A O 1
ATOM 729 N N . THR A 1 92 ? -7.350 16.197 9.415 1.00 79.19 92 THR A N 1
ATOM 730 C CA . THR A 1 92 ? -8.159 17.293 8.843 1.00 79.19 92 THR A CA 1
ATOM 731 C C . THR A 1 92 ? -9.030 17.861 9.958 1.00 79.19 92 THR A C 1
ATOM 733 O O . THR A 1 92 ? -9.744 17.103 10.617 1.00 79.19 92 THR A O 1
ATOM 736 N N . LYS A 1 93 ? -8.960 19.174 10.220 1.00 82.75 93 LYS A N 1
ATOM 737 C CA . LYS A 1 93 ? -9.656 19.826 11.356 1.00 82.75 93 LYS A CA 1
ATOM 738 C C . LYS A 1 93 ? -9.395 19.126 12.704 1.00 82.75 93 LYS A C 1
ATOM 740 O O . LYS A 1 93 ? -10.291 18.959 13.526 1.00 82.75 93 LYS A O 1
ATOM 745 N N . GLY A 1 94 ? -8.160 18.660 12.910 1.00 85.31 94 GLY A N 1
ATOM 746 C CA . GLY A 1 94 ? -7.755 17.934 14.120 1.00 85.31 94 GLY A CA 1
ATOM 747 C C . GLY A 1 94 ? -8.320 16.512 14.228 1.00 85.31 94 GLY A C 1
ATOM 748 O O . GLY A 1 94 ? -8.372 15.945 15.321 1.00 85.31 94 GLY A O 1
ATOM 749 N N . HIS A 1 95 ? -8.792 15.928 13.124 1.00 89.56 95 HIS A N 1
ATOM 750 C CA . HIS A 1 95 ? -9.371 14.588 13.101 1.00 89.56 95 HIS A CA 1
ATOM 751 C C . HIS A 1 95 ? -8.675 13.689 12.091 1.00 89.56 95 HIS A C 1
ATOM 753 O O . HIS A 1 95 ? -8.473 14.062 10.939 1.00 89.56 95 HIS A O 1
ATOM 759 N N . THR A 1 96 ? -8.365 12.476 12.533 1.00 93.44 96 THR A N 1
ATOM 760 C CA . THR A 1 96 ? -7.820 11.413 11.692 1.00 93.44 96 THR A CA 1
ATOM 761 C C . THR A 1 96 ? -8.924 10.412 11.374 1.00 93.44 96 THR A C 1
ATOM 763 O O . THR A 1 96 ? -9.772 10.123 12.224 1.00 93.44 96 THR A O 1
ATOM 766 N N . PHE A 1 97 ? -8.929 9.875 10.160 1.00 94.19 97 PHE A N 1
ATOM 767 C CA . PHE A 1 97 ? -9.963 8.970 9.671 1.00 94.19 97 PHE A CA 1
ATOM 768 C C . PHE A 1 97 ? -9.349 7.662 9.181 1.00 94.19 97 PHE A C 1
ATOM 770 O O . PHE A 1 97 ? -8.367 7.686 8.448 1.00 94.19 97 PHE A O 1
ATOM 777 N N . LEU A 1 98 ? -9.946 6.533 9.555 1.00 96.00 98 LEU A N 1
ATOM 778 C CA . LEU A 1 98 ? -9.698 5.239 8.932 1.00 96.00 98 LEU A CA 1
ATOM 779 C C . LEU A 1 98 ? -10.689 5.072 7.779 1.00 96.00 98 LEU A C 1
ATOM 781 O O . LEU A 1 98 ? -11.904 5.060 7.993 1.00 96.00 98 LEU A O 1
ATOM 785 N N . ILE A 1 99 ? -10.159 4.966 6.570 1.00 94.88 99 ILE A N 1
ATOM 786 C CA . ILE A 1 99 ? -10.910 4.683 5.353 1.00 94.88 99 ILE A CA 1
ATOM 787 C C . ILE A 1 99 ? -10.875 3.174 5.127 1.00 94.88 99 ILE A C 1
ATOM 789 O O . ILE A 1 99 ? -9.831 2.545 5.281 1.00 94.88 99 ILE A O 1
ATOM 793 N N . THR A 1 100 ? -12.006 2.588 4.756 1.00 95.62 100 THR A N 1
ATOM 794 C CA . THR A 1 100 ? -12.118 1.195 4.320 1.00 95.62 100 THR A CA 1
ATOM 795 C C . THR A 1 100 ? -12.923 1.152 3.028 1.00 95.62 100 THR A C 1
ATOM 797 O O . THR A 1 100 ? -13.999 1.737 2.949 1.00 95.62 100 THR A O 1
ATOM 800 N N . VAL A 1 101 ? -12.388 0.496 2.002 1.00 94.38 101 VAL A N 1
ATOM 801 C CA . VAL A 1 101 ? -13.022 0.377 0.685 1.00 94.38 101 VAL A CA 1
ATOM 802 C C . VAL A 1 101 ? -13.106 -1.086 0.286 1.00 94.38 101 VAL A C 1
ATOM 804 O O . VAL A 1 101 ? -12.082 -1.768 0.232 1.00 94.38 101 VAL A O 1
ATOM 807 N N . ASP A 1 102 ? -14.304 -1.553 -0.049 1.00 93.56 102 ASP A N 1
ATOM 808 C CA . ASP A 1 102 ? -14.503 -2.860 -0.676 1.00 93.56 102 ASP A CA 1
ATOM 809 C C . ASP A 1 102 ? -14.085 -2.819 -2.152 1.00 93.56 102 ASP A C 1
ATOM 811 O O . ASP A 1 102 ? -14.567 -1.992 -2.931 1.00 93.56 102 ASP A O 1
ATOM 815 N N . ALA A 1 103 ? -13.204 -3.732 -2.559 1.00 91.19 103 ALA A N 1
ATOM 816 C CA . ALA A 1 103 ? -12.679 -3.759 -3.919 1.00 91.19 103 ALA A CA 1
ATOM 817 C C . ALA A 1 103 ? -13.696 -4.224 -4.967 1.00 91.19 103 ALA A C 1
ATOM 819 O O . ALA A 1 103 ? -13.515 -3.907 -6.145 1.00 91.19 103 ALA A O 1
ATOM 820 N N . TYR A 1 104 ? -14.734 -4.963 -4.566 1.00 91.06 104 TYR A N 1
ATOM 821 C CA . TYR A 1 104 ? -15.751 -5.469 -5.486 1.00 91.06 104 TYR A CA 1
ATOM 822 C C . TYR A 1 104 ? -16.804 -4.399 -5.803 1.00 91.06 104 TYR A C 1
ATOM 824 O O . TYR A 1 104 ? -16.984 -4.008 -6.956 1.00 91.06 104 TYR A O 1
ATOM 832 N N . SER A 1 105 ? -17.467 -3.873 -4.774 1.00 90.69 105 SER A N 1
ATOM 833 C CA . SER A 1 105 ? -18.578 -2.924 -4.919 1.00 90.69 105 SER A CA 1
ATOM 834 C C . SER A 1 105 ? -18.147 -1.454 -4.956 1.00 90.69 105 SER A C 1
ATOM 836 O O . SER A 1 105 ? -18.900 -0.609 -5.438 1.00 90.69 105 SER A O 1
ATOM 838 N N . ASN A 1 106 ? -16.926 -1.129 -4.514 1.00 88.38 106 ASN A N 1
ATOM 839 C CA . ASN A 1 106 ? -16.488 0.233 -4.164 1.00 88.38 106 ASN A CA 1
ATOM 840 C C . ASN A 1 106 ? -17.252 0.843 -2.982 1.00 88.38 106 ASN A C 1
ATOM 842 O O . ASN A 1 106 ? -17.278 2.068 -2.846 1.00 88.38 106 ASN A O 1
ATOM 846 N N . TRP A 1 107 ? -17.863 0.010 -2.135 1.00 92.19 107 TRP A N 1
ATOM 847 C CA . TRP A 1 107 ? -18.452 0.465 -0.883 1.00 92.19 107 TRP A CA 1
ATOM 848 C C . TRP A 1 107 ? -17.392 1.140 -0.012 1.00 92.19 107 TRP A C 1
ATOM 850 O O . TRP A 1 107 ? -16.292 0.609 0.153 1.00 92.19 107 TRP A O 1
ATOM 860 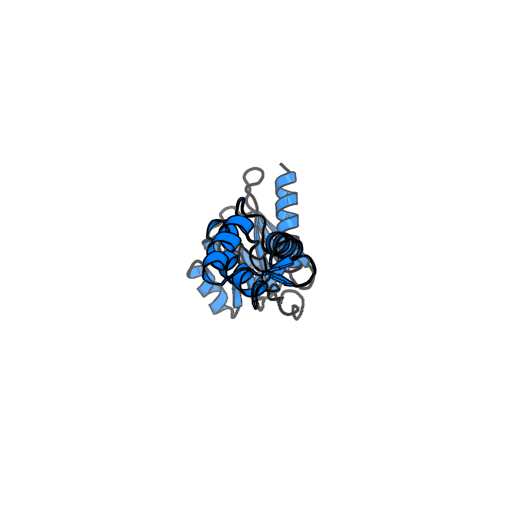N N . LEU A 1 108 ? -17.727 2.316 0.518 1.00 93.56 108 LEU A N 1
ATOM 861 C CA . LEU A 1 108 ? -16.829 3.172 1.280 1.00 93.56 108 LEU A CA 1
ATOM 862 C C . LEU A 1 108 ? -17.327 3.303 2.717 1.00 93.56 108 LEU A C 1
ATOM 864 O O . LEU A 1 108 ? -18.431 3.777 2.962 1.00 93.56 108 LEU A O 1
ATOM 868 N N . GLU A 1 109 ? -16.440 3.003 3.652 1.00 94.56 109 GLU A N 1
ATOM 869 C CA . GLU A 1 109 ? -16.618 3.223 5.079 1.00 94.56 109 GLU A CA 1
ATOM 870 C C . GLU A 1 109 ? -15.557 4.214 5.566 1.00 94.56 109 GLU A C 1
ATOM 872 O O . GLU A 1 109 ? -14.355 3.981 5.414 1.00 94.56 109 GLU A O 1
ATOM 877 N N . VAL A 1 110 ? -15.980 5.334 6.159 1.00 93.81 110 VAL A N 1
ATOM 878 C CA . VAL A 1 110 ? -15.067 6.352 6.702 1.00 93.81 110 VAL A CA 1
ATOM 879 C C . VAL A 1 110 ? -15.332 6.536 8.180 1.00 93.81 110 VAL A C 1
ATOM 881 O O . VAL A 1 110 ? -16.426 6.892 8.613 1.00 93.81 110 VAL A O 1
ATOM 884 N N . HIS A 1 111 ? -14.289 6.337 8.971 1.00 94.69 111 HIS A N 1
ATOM 885 C CA . HIS A 1 111 ? -14.410 6.291 10.409 1.00 94.69 111 HIS A CA 1
ATOM 886 C C . HIS A 1 111 ? -13.464 7.255 11.088 1.00 94.69 111 HIS A C 1
ATOM 888 O O . HIS A 1 111 ? -12.252 7.100 11.016 1.00 94.69 111 HIS A O 1
ATOM 894 N N . LYS A 1 112 ? -14.016 8.214 11.829 1.00 94.31 112 LYS A N 1
ATOM 895 C CA . LYS A 1 112 ? -13.217 9.088 12.686 1.00 94.31 112 LYS A CA 1
ATOM 896 C C . LYS A 1 112 ? -12.540 8.275 13.794 1.00 94.31 112 LYS A C 1
ATOM 898 O O . LYS A 1 112 ? -13.201 7.539 14.531 1.00 94.31 112 LYS A O 1
ATOM 903 N N . MET A 1 113 ? -11.230 8.441 13.921 1.00 95.25 113 MET A N 1
ATOM 904 C CA . MET A 1 113 ? -10.370 7.727 14.858 1.00 95.25 113 MET A CA 1
ATOM 905 C C . MET A 1 113 ? -9.873 8.685 15.939 1.00 95.25 113 MET A C 1
ATOM 907 O O . MET A 1 113 ? -9.426 9.792 15.652 1.00 95.25 113 MET A O 1
ATOM 911 N N . LYS A 1 114 ? -9.965 8.256 17.204 1.00 91.81 114 LYS A N 1
ATOM 912 C CA . LYS A 1 114 ? -9.403 9.000 18.348 1.00 91.81 114 LYS A CA 1
ATOM 913 C C . LYS A 1 114 ? -7.891 8.795 18.494 1.00 91.81 114 LYS A C 1
ATOM 915 O O . LYS A 1 114 ? -7.226 9.604 19.121 1.00 91.81 114 LYS A O 1
ATOM 920 N N . SER A 1 115 ? -7.389 7.687 17.959 1.00 92.88 115 SER A N 1
ATOM 921 C CA . SER A 1 115 ? -5.993 7.260 17.988 1.00 92.88 115 SER A CA 1
ATOM 922 C C . SER A 1 115 ? -5.726 6.402 16.752 1.00 92.88 115 SER A C 1
ATOM 924 O O . SER A 1 115 ? -6.647 5.754 16.250 1.00 92.88 115 SER A O 1
ATOM 926 N N . THR A 1 116 ? -4.485 6.393 16.275 1.00 94.00 116 THR A N 1
ATOM 927 C CA . THR A 1 116 ? -4.018 5.572 15.149 1.00 94.00 116 THR A CA 1
ATOM 928 C C . THR A 1 116 ? -3.304 4.297 15.600 1.00 94.00 116 THR A C 1
ATOM 930 O O . THR A 1 116 ? -2.702 3.626 14.771 1.00 94.00 116 THR A O 1
ATOM 933 N N . THR A 1 117 ? -3.343 3.953 16.894 1.00 96.56 117 THR A N 1
ATOM 934 C CA . THR A 1 117 ? -2.679 2.741 17.399 1.00 96.56 117 THR A CA 1
ATOM 935 C C . THR A 1 117 ? -3.315 1.467 16.847 1.00 96.56 117 THR A C 1
ATOM 937 O O . THR A 1 117 ? -4.502 1.431 16.502 1.00 96.56 117 THR A O 1
ATOM 940 N N . THR A 1 118 ? -2.526 0.396 16.814 1.00 96.88 118 THR A N 1
ATOM 941 C CA . THR A 1 118 ? -2.941 -0.931 16.352 1.00 96.88 118 THR A CA 1
ATOM 942 C C . THR A 1 118 ? -4.206 -1.424 17.054 1.00 96.88 118 THR A C 1
ATOM 944 O O . THR A 1 118 ? -5.134 -1.901 16.404 1.00 96.88 118 THR A O 1
ATOM 947 N N . GLU A 1 119 ? -4.318 -1.236 18.368 1.00 97.31 119 GLU A N 1
ATOM 948 C CA . GLU A 1 119 ? -5.469 -1.685 19.163 1.00 97.31 119 GLU A CA 1
ATOM 949 C C . GLU A 1 119 ? -6.742 -0.926 18.778 1.00 97.31 119 GLU A C 1
ATOM 951 O O . GLU A 1 119 ? -7.832 -1.503 18.710 1.00 97.31 119 GLU A O 1
ATOM 956 N N . ALA A 1 120 ? -6.616 0.376 18.501 1.00 97.06 120 ALA A N 1
ATOM 957 C CA . ALA A 1 120 ? -7.733 1.197 18.054 1.00 97.06 120 ALA A CA 1
ATOM 958 C C . ALA A 1 120 ? -8.225 0.747 16.671 1.00 97.06 120 ALA A C 1
ATOM 960 O O . ALA A 1 120 ? -9.439 0.649 16.460 1.00 97.06 120 ALA A O 1
ATOM 961 N N . VAL A 1 121 ? -7.299 0.429 15.759 1.00 97.50 121 VAL A N 1
ATOM 962 C CA . VAL A 1 121 ? -7.609 -0.131 14.434 1.00 97.50 121 VAL A CA 1
ATOM 963 C C . VAL A 1 121 ? -8.301 -1.484 14.574 1.00 97.50 121 VAL A C 1
ATOM 965 O O . VAL A 1 121 ? -9.398 -1.649 14.047 1.00 97.50 121 VAL A O 1
ATOM 968 N N . ILE A 1 122 ? -7.730 -2.420 15.336 1.00 97.69 122 ILE A N 1
ATOM 969 C CA . ILE A 1 122 ? -8.297 -3.758 15.568 1.00 97.69 122 ILE A CA 1
ATOM 970 C C . ILE A 1 122 ? -9.718 -3.662 16.126 1.00 97.69 122 ILE A C 1
ATOM 972 O O . ILE A 1 122 ? -10.642 -4.309 15.629 1.00 97.69 122 ILE A O 1
ATOM 976 N N . LYS A 1 123 ? -9.936 -2.803 17.128 1.00 97.19 123 LYS A N 1
ATOM 977 C CA . LYS A 1 123 ? -11.270 -2.576 17.700 1.00 97.19 123 LYS A CA 1
ATOM 978 C C . LYS A 1 123 ? -12.261 -2.085 16.648 1.00 97.19 123 LYS A C 1
ATOM 980 O O . LYS A 1 123 ? -13.447 -2.416 16.722 1.00 97.19 123 LYS A O 1
ATOM 985 N N . LYS A 1 124 ? -11.799 -1.281 15.690 1.00 97.00 124 LYS A N 1
ATOM 986 C CA . LYS A 1 124 ? -12.638 -0.756 14.618 1.00 97.00 124 LYS A CA 1
ATOM 987 C C . LYS A 1 124 ? -12.940 -1.806 13.554 1.00 97.00 124 LYS A C 1
ATOM 989 O O . LYS A 1 124 ? -14.107 -1.953 13.197 1.00 97.00 124 LYS A O 1
ATOM 994 N N . LEU A 1 125 ? -11.933 -2.568 13.133 1.00 97.12 125 LEU A N 1
ATOM 995 C CA . LEU A 1 125 ? -12.083 -3.674 12.188 1.00 97.12 125 LEU A CA 1
ATOM 996 C C . LEU A 1 125 ? -12.999 -4.767 12.734 1.00 97.12 125 LEU A C 1
ATOM 998 O O . LEU A 1 125 ? -13.895 -5.195 12.023 1.00 97.12 125 LEU A O 1
ATOM 1002 N N . ASN A 1 126 ? -12.896 -5.118 14.020 1.00 96.44 126 ASN A N 1
ATOM 1003 C CA . ASN A 1 126 ? -13.817 -6.069 14.650 1.00 96.44 126 ASN A CA 1
ATOM 1004 C C . ASN A 1 126 ? -15.286 -5.669 14.478 1.00 96.44 126 ASN A C 1
ATOM 1006 O O . ASN A 1 126 ? -16.121 -6.517 14.187 1.00 96.44 126 ASN A O 1
ATOM 1010 N N . ARG A 1 127 ? -15.613 -4.379 14.621 1.00 95.94 127 ARG A N 1
ATOM 1011 C CA . ARG A 1 127 ? -16.990 -3.907 14.409 1.00 95.94 127 ARG A CA 1
ATOM 1012 C C . ARG A 1 127 ? -17.420 -4.056 12.954 1.00 95.94 127 ARG A C 1
ATOM 1014 O O . ARG A 1 127 ? -18.542 -4.472 12.710 1.00 95.94 127 ARG A O 1
ATOM 1021 N N . LEU A 1 128 ? -16.533 -3.742 12.012 1.00 95.69 128 LEU A N 1
ATOM 1022 C CA . LEU A 1 128 ? -16.820 -3.900 10.586 1.00 95.69 128 LEU A CA 1
ATOM 1023 C C . LEU A 1 128 ? -17.002 -5.369 10.206 1.00 95.69 128 LEU A C 1
ATOM 1025 O O . LEU A 1 128 ? -17.919 -5.699 9.463 1.00 95.69 128 LEU A O 1
ATOM 1029 N N . PHE A 1 129 ? -16.175 -6.252 10.758 1.00 95.81 129 PHE A N 1
ATOM 1030 C CA . PHE A 1 129 ? -16.231 -7.682 10.476 1.00 95.81 129 PHE A CA 1
ATOM 1031 C C . PHE A 1 129 ? -17.470 -8.351 11.068 1.00 95.81 129 PHE A C 1
ATOM 1033 O O . PHE A 1 129 ? -17.987 -9.290 10.475 1.00 95.81 129 PHE A O 1
ATOM 1040 N N . VAL A 1 130 ? -17.998 -7.847 12.186 1.00 95.69 130 VAL A N 1
ATOM 1041 C CA . VAL A 1 130 ? -19.301 -8.291 12.708 1.00 95.69 130 VAL A CA 1
ATOM 1042 C C . VAL A 1 130 ? -20.440 -7.911 11.756 1.00 95.69 130 VAL A C 1
ATOM 1044 O O . VAL A 1 130 ? -21.366 -8.694 11.583 1.00 95.69 130 VAL A O 1
ATOM 1047 N N . THR A 1 131 ? -20.373 -6.737 11.123 1.00 93.75 131 THR A N 1
ATOM 1048 C CA . THR A 1 131 ? -21.422 -6.267 10.204 1.00 93.75 131 THR A CA 1
ATOM 1049 C C . THR A 1 131 ? -21.368 -6.952 8.837 1.00 93.75 131 THR A C 1
ATOM 1051 O O . THR A 1 131 ? -22.409 -7.307 8.292 1.00 93.75 131 THR A O 1
ATOM 1054 N N . HIS A 1 132 ? -20.173 -7.110 8.264 1.00 93.88 132 HIS A N 1
ATOM 1055 C CA . HIS A 1 132 ? -19.998 -7.507 6.860 1.00 93.88 132 HIS A CA 1
ATOM 1056 C C . HIS A 1 132 ? -19.399 -8.905 6.671 1.00 93.88 132 HIS A C 1
ATOM 1058 O O . HIS A 1 132 ? -19.387 -9.417 5.554 1.00 93.88 132 HIS A O 1
ATOM 1064 N N . GLY A 1 133 ? -18.901 -9.525 7.741 1.00 94.69 133 GLY A N 1
ATOM 1065 C CA . GLY A 1 133 ? -18.107 -10.747 7.677 1.00 94.69 133 GLY A CA 1
ATOM 1066 C C . GLY A 1 133 ? -16.602 -10.483 7.567 1.00 94.69 133 GLY A C 1
ATOM 1067 O O . GLY A 1 133 ? -16.132 -9.341 7.524 1.00 94.69 133 GLY A O 1
ATOM 1068 N N . LEU A 1 134 ? -15.830 -11.570 7.557 1.00 96.69 134 LEU A N 1
ATOM 1069 C CA . LEU A 1 134 ? -14.375 -11.524 7.416 1.00 96.69 134 LEU A CA 1
ATOM 1070 C C . LEU A 1 134 ? -13.990 -11.462 5.929 1.00 96.69 134 LEU A C 1
ATOM 1072 O O . LEU A 1 134 ? -14.550 -12.223 5.139 1.00 96.69 134 LEU A O 1
ATOM 1076 N N . PRO A 1 135 ? -13.048 -10.587 5.539 1.00 96.44 135 PRO A N 1
ATOM 1077 C CA . PRO A 1 135 ? -12.505 -10.585 4.187 1.00 96.44 135 PRO A CA 1
ATOM 1078 C C . PRO A 1 135 ? -11.511 -11.734 3.979 1.00 96.44 135 PRO A C 1
ATOM 1080 O O . PRO A 1 135 ? -10.868 -12.181 4.924 1.00 96.44 135 PRO A O 1
ATOM 1083 N N . ASP A 1 136 ? -11.293 -12.141 2.726 1.00 95.31 136 ASP A N 1
ATOM 1084 C CA . ASP A 1 136 ? -10.187 -13.047 2.385 1.00 95.31 136 ASP A CA 1
ATOM 1085 C C . ASP A 1 136 ? -8.841 -12.308 2.458 1.00 95.31 136 ASP A C 1
ATOM 1087 O O . ASP A 1 136 ? -7.816 -12.854 2.871 1.00 95.31 136 ASP A O 1
ATOM 1091 N N . VAL A 1 137 ? -8.841 -11.050 2.000 1.00 94.38 137 VAL A N 1
ATOM 1092 C CA . VAL A 1 137 ? -7.640 -10.226 1.852 1.00 94.38 137 VAL A CA 1
ATOM 1093 C C . VAL A 1 137 ? -7.882 -8.828 2.400 1.00 94.38 137 VAL A C 1
ATOM 1095 O O . VAL A 1 137 ? -8.813 -8.131 1.987 1.00 94.38 137 VAL A O 1
ATOM 1098 N N . LEU A 1 138 ? -6.985 -8.384 3.272 1.00 95.62 138 LEU A N 1
ATOM 1099 C CA . LEU A 1 138 ? -6.915 -7.003 3.730 1.00 95.62 138 LEU A CA 1
ATOM 1100 C C . LEU A 1 138 ? -5.665 -6.349 3.152 1.00 95.62 138 LEU A C 1
ATOM 1102 O O . LEU A 1 138 ? -4.558 -6.864 3.298 1.00 95.62 138 LEU A O 1
ATOM 1106 N N . VAL A 1 139 ? -5.849 -5.206 2.499 1.00 93.19 139 VAL A N 1
ATOM 1107 C CA . VAL A 1 139 ? -4.779 -4.438 1.863 1.00 93.19 139 VAL A CA 1
ATOM 1108 C C . VAL A 1 139 ? -4.553 -3.131 2.621 1.00 93.19 139 VAL A C 1
ATOM 1110 O O . VAL A 1 139 ? -5.512 -2.394 2.834 1.00 93.19 139 VAL A O 1
ATOM 1113 N N . SER A 1 140 ? -3.314 -2.810 3.001 1.00 92.88 140 SER A N 1
ATOM 1114 C CA . SER A 1 140 ? -2.973 -1.547 3.689 1.00 92.88 140 SER A CA 1
ATOM 1115 C C . SER A 1 140 ? -1.656 -0.941 3.199 1.00 92.88 140 SER A C 1
ATOM 1117 O O . SER A 1 140 ? -0.939 -1.547 2.404 1.00 92.88 140 SER A O 1
ATOM 1119 N N . ASP A 1 141 ? -1.311 0.261 3.659 1.00 89.44 141 ASP A N 1
ATOM 1120 C CA . ASP A 1 141 ? 0.058 0.774 3.542 1.00 89.44 141 ASP A CA 1
ATOM 1121 C C . ASP A 1 141 ? 0.995 0.130 4.584 1.00 89.44 141 ASP A C 1
ATOM 1123 O O . ASP A 1 141 ? 0.573 -0.691 5.404 1.00 89.44 141 ASP A O 1
ATOM 1127 N N . ASN A 1 142 ? 2.276 0.509 4.532 1.00 90.12 142 ASN A N 1
ATOM 1128 C CA . ASN A 1 142 ? 3.315 0.079 5.475 1.00 90.12 142 ASN A CA 1
ATOM 1129 C C . ASN A 1 142 ? 3.297 0.886 6.789 1.00 90.12 142 ASN A C 1
ATOM 1131 O O . ASN A 1 142 ? 4.341 1.071 7.415 1.00 90.12 142 ASN A O 1
ATOM 1135 N N . GLY A 1 143 ? 2.147 1.440 7.182 1.00 89.88 143 GLY A N 1
ATOM 1136 C CA . GLY A 1 143 ? 2.022 2.173 8.435 1.00 89.88 143 GLY A CA 1
ATOM 1137 C C . GLY A 1 143 ? 2.334 1.277 9.642 1.00 89.88 143 GLY A C 1
ATOM 1138 O O . GLY A 1 143 ? 1.939 0.108 9.651 1.00 89.88 143 GLY A O 1
ATOM 1139 N N . PRO A 1 144 ? 2.986 1.808 10.695 1.00 93.50 144 PRO A N 1
ATOM 1140 C CA . PRO A 1 144 ? 3.446 1.014 11.839 1.00 93.50 144 PRO A CA 1
ATOM 1141 C C . PRO A 1 144 ? 2.311 0.263 12.542 1.00 93.50 144 PRO A C 1
ATOM 1143 O O . PRO A 1 144 ? 2.510 -0.829 13.062 1.00 93.50 144 PRO A O 1
ATOM 1146 N N . GLN A 1 145 ? 1.102 0.820 12.527 1.00 94.75 145 GLN A N 1
ATOM 1147 C CA . GLN A 1 145 ? -0.086 0.192 13.095 1.00 94.75 145 GLN A CA 1
ATOM 1148 C C . GLN A 1 145 ? -0.598 -1.019 12.304 1.00 94.75 145 GLN A C 1
ATOM 1150 O O . GLN A 1 145 ? -1.311 -1.850 12.862 1.00 94.75 145 GLN A O 1
ATOM 1155 N N . PHE A 1 146 ? -0.261 -1.115 11.016 1.00 95.31 146 PHE A N 1
ATOM 1156 C CA . PHE A 1 146 ? -0.633 -2.241 10.161 1.00 95.31 146 PHE A CA 1
ATOM 1157 C C . PHE A 1 146 ? 0.484 -3.281 10.053 1.00 95.31 146 PHE A C 1
ATOM 1159 O O . PHE A 1 146 ? 0.200 -4.429 9.754 1.00 95.31 146 PHE A O 1
ATOM 1166 N N . THR A 1 147 ? 1.738 -2.916 10.321 1.00 94.44 147 THR A N 1
ATOM 1167 C CA . THR A 1 147 ? 2.882 -3.848 10.322 1.00 94.44 147 THR A CA 1
ATOM 1168 C C . THR A 1 147 ? 3.286 -4.295 11.730 1.00 94.44 147 THR A C 1
ATOM 1170 O O . THR A 1 147 ? 4.321 -4.926 11.918 1.00 94.44 147 THR A O 1
ATOM 1173 N N . ALA A 1 148 ? 2.528 -3.907 12.757 1.00 96.50 148 ALA A N 1
ATOM 1174 C CA . ALA A 1 148 ? 2.775 -4.343 14.124 1.00 96.50 148 ALA A CA 1
ATOM 1175 C C . ALA A 1 148 ? 2.443 -5.832 14.281 1.00 96.50 148 ALA A C 1
ATOM 1177 O O . ALA A 1 148 ? 1.406 -6.288 13.802 1.00 96.50 148 ALA A O 1
ATOM 1178 N N . LEU A 1 149 ? 3.246 -6.556 15.068 1.00 97.25 149 LEU A N 1
ATOM 1179 C CA . LEU A 1 149 ? 3.039 -7.985 15.341 1.00 97.25 149 LEU A CA 1
ATOM 1180 C C . LEU A 1 149 ? 1.614 -8.298 15.828 1.00 97.25 149 LEU A C 1
ATOM 1182 O O . LEU A 1 149 ? 1.003 -9.265 15.389 1.00 97.25 149 LEU A O 1
ATOM 1186 N N . ALA A 1 150 ? 1.054 -7.446 16.692 1.00 97.44 150 ALA A N 1
ATOM 1187 C CA . ALA A 1 150 ? -0.312 -7.604 17.186 1.00 97.44 150 ALA A CA 1
ATOM 1188 C C . ALA A 1 150 ? -1.369 -7.535 16.064 1.00 97.44 150 ALA A C 1
ATOM 1190 O O . ALA A 1 150 ? -2.405 -8.193 16.153 1.00 97.44 150 ALA A O 1
ATOM 1191 N N . PHE A 1 151 ? -1.122 -6.750 15.010 1.00 97.88 151 PHE A N 1
ATOM 1192 C CA . PHE A 1 151 ? -2.005 -6.665 13.847 1.00 97.88 151 PHE A CA 1
ATOM 1193 C C . PHE A 1 151 ? -1.890 -7.908 12.966 1.00 97.88 151 PHE A C 1
ATOM 1195 O O . PHE A 1 151 ? -2.906 -8.473 12.565 1.00 97.88 151 PHE A O 1
ATOM 1202 N N . GLU A 1 152 ? -0.663 -8.358 12.711 1.00 96.94 152 GLU A N 1
ATOM 1203 C CA . GLU A 1 152 ? -0.403 -9.573 11.936 1.00 96.94 152 GLU A CA 1
ATOM 1204 C C . GLU A 1 152 ? -1.041 -10.798 12.601 1.00 96.94 152 GLU A C 1
ATOM 1206 O O . GLU A 1 152 ? -1.777 -11.536 11.947 1.00 96.94 152 GLU A O 1
ATOM 1211 N N . GLN A 1 153 ? -0.848 -10.962 13.915 1.00 98.06 153 GLN A N 1
ATOM 1212 C CA . GLN A 1 153 ? -1.481 -12.023 14.707 1.00 98.06 153 GLN A CA 1
ATOM 1213 C C . GLN A 1 153 ? -3.008 -11.936 14.646 1.00 98.06 153 GLN A C 1
ATOM 1215 O O . GLN A 1 153 ? -3.677 -12.925 14.362 1.00 98.06 153 GLN A O 1
ATOM 1220 N N . TYR A 1 154 ? -3.567 -10.736 14.821 1.00 97.94 154 TYR A N 1
ATOM 1221 C CA . TYR A 1 154 ? -5.009 -10.514 14.747 1.00 97.94 154 TYR A CA 1
ATOM 1222 C C . TYR A 1 154 ? -5.630 -10.981 13.418 1.00 97.94 154 TYR A C 1
ATOM 1224 O O . TYR A 1 154 ? -6.731 -11.549 13.424 1.00 97.94 154 TYR A O 1
ATOM 1232 N N . LEU A 1 155 ? -4.952 -10.732 12.294 1.00 97.94 155 LEU A N 1
ATOM 1233 C CA . LEU A 1 155 ? -5.398 -11.168 10.971 1.00 97.94 155 LEU A CA 1
ATOM 1234 C C . LEU A 1 155 ? -5.182 -12.670 10.763 1.00 97.94 155 LEU A C 1
ATOM 1236 O O . LEU A 1 155 ? -6.094 -13.345 10.278 1.00 97.94 155 LEU A O 1
ATOM 1240 N N . ALA A 1 156 ? -4.029 -13.196 11.184 1.00 97.19 156 ALA A N 1
ATOM 1241 C CA . ALA A 1 156 ? -3.697 -14.615 11.085 1.00 97.19 156 ALA A CA 1
ATOM 1242 C C . ALA A 1 156 ? -4.698 -15.497 11.850 1.00 97.19 156 ALA A C 1
ATOM 1244 O O . ALA A 1 156 ? -5.208 -16.463 11.283 1.00 97.19 156 ALA A O 1
ATOM 1245 N N . ASP A 1 157 ? -5.079 -15.106 13.070 1.00 97.44 157 ASP A N 1
ATOM 1246 C CA . ASP A 1 157 ? -6.075 -15.805 13.901 1.00 97.44 157 ASP A CA 1
ATOM 1247 C C . ASP A 1 157 ? -7.459 -15.903 13.236 1.00 97.44 157 ASP A C 1
ATOM 1249 O O . ASP A 1 157 ? -8.295 -16.721 13.621 1.00 97.44 157 ASP A O 1
ATOM 1253 N N . ARG A 1 158 ? -7.726 -15.046 12.246 1.00 97.06 158 ARG A N 1
ATOM 1254 C CA . ARG A 1 158 ? -8.985 -14.989 11.487 1.00 97.06 158 ARG A CA 1
ATOM 1255 C C . ARG A 1 158 ? -8.850 -15.544 10.072 1.00 97.06 158 ARG A C 1
ATOM 1257 O O . ARG A 1 158 ? -9.814 -15.478 9.316 1.00 97.06 158 ARG A O 1
ATOM 1264 N N . GLY A 1 159 ? -7.675 -16.054 9.703 1.00 96.75 159 GLY A N 1
ATOM 1265 C CA . GLY A 1 159 ? -7.391 -16.536 8.351 1.00 96.75 159 GLY A CA 1
ATOM 1266 C C . GLY A 1 159 ? -7.401 -15.436 7.285 1.00 96.75 159 GLY A C 1
ATOM 1267 O O . GLY A 1 159 ? -7.556 -15.740 6.105 1.00 96.75 159 GLY A O 1
ATOM 1268 N N . ILE A 1 160 ? -7.251 -14.167 7.677 1.00 97.56 160 ILE A N 1
ATOM 1269 C CA . ILE A 1 160 ? -7.243 -13.038 6.744 1.00 97.56 160 ILE A CA 1
ATOM 1270 C C . ILE A 1 160 ? -5.824 -12.859 6.217 1.00 97.56 160 ILE A C 1
ATOM 1272 O O . ILE A 1 160 ? -4.888 -12.622 6.984 1.00 97.56 160 ILE A O 1
ATOM 1276 N N . ARG A 1 161 ? -5.653 -12.893 4.894 1.00 95.50 161 ARG A N 1
ATOM 1277 C CA . ARG A 1 161 ? -4.356 -12.600 4.284 1.00 95.50 161 ARG A CA 1
ATOM 1278 C C . ARG A 1 161 ? -4.105 -11.097 4.285 1.00 95.50 161 ARG A C 1
ATOM 1280 O O . ARG A 1 161 ? -4.841 -10.334 3.658 1.00 95.50 161 ARG A O 1
ATOM 1287 N N . HIS A 1 162 ? -3.027 -10.673 4.932 1.00 95.12 162 HIS A N 1
ATOM 1288 C CA . HIS A 1 162 ? -2.579 -9.286 4.876 1.00 95.12 162 HIS A CA 1
ATOM 1289 C C . HIS A 1 162 ? -1.694 -9.059 3.655 1.00 95.12 162 HIS A C 1
ATOM 1291 O O . HIS A 1 162 ? -0.806 -9.859 3.360 1.00 95.12 162 HIS A O 1
ATOM 1297 N N . ALA A 1 163 ? -1.947 -7.982 2.921 1.00 91.50 163 ALA A N 1
ATOM 1298 C CA . ALA A 1 163 ? -1.118 -7.596 1.800 1.00 91.50 163 ALA A CA 1
ATOM 1299 C C . ALA A 1 163 ? -0.767 -6.108 1.871 1.00 91.50 163 ALA A C 1
ATOM 1301 O O . ALA A 1 163 ? -1.630 -5.238 1.980 1.00 91.50 163 ALA A O 1
ATOM 1302 N N . LEU A 1 164 ? 0.525 -5.821 1.799 1.00 88.62 164 LEU A N 1
ATOM 1303 C CA . LEU A 1 164 ? 1.048 -4.471 1.922 1.00 88.62 164 LEU A CA 1
ATOM 1304 C C . LEU A 1 164 ? 1.183 -3.820 0.548 1.00 88.62 164 LEU A C 1
ATOM 1306 O O . LEU A 1 164 ? 1.668 -4.422 -0.412 1.00 88.62 164 LEU A O 1
ATOM 1310 N N . THR A 1 165 ? 0.752 -2.570 0.452 1.00 79.00 165 THR A N 1
ATOM 1311 C CA . THR A 1 165 ? 0.908 -1.776 -0.763 1.00 79.00 165 THR A CA 1
ATOM 1312 C C . THR A 1 165 ? 2.309 -1.183 -0.823 1.00 79.00 165 THR A C 1
ATOM 1314 O O . THR A 1 165 ? 2.808 -0.603 0.141 1.00 79.00 165 THR A O 1
ATOM 1317 N N . SER A 1 166 ? 2.960 -1.310 -1.981 1.00 65.00 166 SER A N 1
ATOM 1318 C CA . SER A 1 166 ? 4.225 -0.619 -2.216 1.00 65.00 166 SER A CA 1
ATOM 1319 C C . SER A 1 166 ? 3.956 0.872 -2.465 1.00 65.00 166 SER A C 1
ATOM 1321 O O . SER A 1 166 ? 3.180 1.194 -3.373 1.00 65.00 166 SER A O 1
ATOM 1323 N N . PRO A 1 167 ? 4.634 1.794 -1.753 1.00 55.16 167 PRO A N 1
ATOM 1324 C CA . PRO A 1 167 ? 4.529 3.234 -2.004 1.00 55.16 167 PRO A CA 1
ATOM 1325 C C . PRO A 1 167 ? 4.845 3.617 -3.459 1.00 55.16 167 PRO A C 1
ATOM 1327 O O . PRO A 1 167 ? 4.355 4.621 -3.970 1.00 55.16 167 PRO A O 1
ATOM 1330 N N . ALA A 1 168 ? 5.658 2.804 -4.142 1.00 45.94 168 ALA A N 1
ATOM 1331 C CA . ALA A 1 168 ? 6.181 3.089 -5.472 1.00 45.94 168 ALA A CA 1
ATOM 1332 C C . ALA A 1 168 ? 5.232 2.722 -6.629 1.00 45.94 168 ALA A C 1
ATOM 1334 O O . ALA A 1 168 ? 5.521 3.084 -7.774 1.00 45.94 168 ALA A O 1
ATOM 1335 N N . HIS A 1 169 ? 4.112 2.029 -6.368 1.00 53.66 169 HIS A N 1
ATOM 1336 C CA . HIS A 1 169 ? 3.236 1.504 -7.427 1.00 53.66 169 HIS A CA 1
ATOM 1337 C C . HIS A 1 169 ? 1.733 1.747 -7.181 1.00 53.66 169 HIS A C 1
ATOM 1339 O O . HIS A 1 169 ? 0.966 0.794 -7.047 1.00 53.66 169 HIS A O 1
ATOM 1345 N N . PRO A 1 170 ? 1.253 3.008 -7.224 1.00 51.16 170 PRO A N 1
ATOM 1346 C CA . PRO A 1 170 ? -0.172 3.329 -7.065 1.00 51.16 170 PRO A CA 1
ATOM 1347 C C . PRO A 1 170 ? -1.078 2.640 -8.095 1.00 51.16 170 PRO A C 1
ATOM 1349 O O . PRO A 1 170 ? -2.234 2.340 -7.802 1.00 51.16 170 PRO A O 1
ATOM 1352 N N . ALA A 1 171 ? -0.550 2.378 -9.297 1.00 52.22 171 ALA A N 1
ATOM 1353 C CA . ALA A 1 171 ? -1.259 1.683 -10.369 1.00 52.22 171 ALA A CA 1
ATOM 1354 C C . ALA A 1 171 ? -1.612 0.232 -10.000 1.00 52.22 171 ALA A C 1
ATOM 1356 O O . ALA A 1 171 ? -2.663 -0.251 -10.414 1.00 52.22 171 ALA A O 1
ATOM 1357 N N . ALA A 1 172 ? -0.793 -0.419 -9.163 1.00 51.22 172 ALA A N 1
ATOM 1358 C CA . ALA A 1 172 ? -1.062 -1.768 -8.681 1.00 51.22 172 ALA A CA 1
ATOM 1359 C C . ALA A 1 172 ? -2.266 -1.805 -7.733 1.00 51.22 172 ALA A C 1
ATOM 1361 O O . ALA A 1 172 ? -2.943 -2.812 -7.676 1.00 51.22 172 ALA A O 1
ATOM 1362 N N . ASN A 1 173 ? -2.616 -0.724 -7.025 1.00 61.78 173 ASN A N 1
ATOM 1363 C CA . ASN A 1 173 ? -3.681 -0.752 -6.006 1.00 61.78 173 ASN A CA 1
ATOM 1364 C C . ASN A 1 173 ? -5.117 -0.754 -6.573 1.00 61.78 173 ASN A C 1
ATOM 1366 O O . ASN A 1 173 ? -6.089 -0.743 -5.810 1.00 61.78 173 ASN A O 1
ATOM 1370 N N . GLY A 1 174 ? -5.268 -0.770 -7.901 1.00 70.25 174 GLY A N 1
ATOM 1371 C CA . GLY A 1 174 ? -6.556 -0.917 -8.573 1.00 70.25 174 GLY A CA 1
ATOM 1372 C C . GLY A 1 174 ? -7.575 0.183 -8.241 1.00 70.25 174 GLY A C 1
ATOM 1373 O O . GLY A 1 174 ? -7.248 1.296 -7.819 1.00 70.25 174 GLY A O 1
ATOM 1374 N N . ARG A 1 175 ? -8.858 -0.117 -8.469 1.00 72.88 175 ARG A N 1
ATOM 1375 C CA . ARG A 1 175 ? -9.968 0.838 -8.295 1.00 72.88 175 ARG A CA 1
ATOM 1376 C C . ARG A 1 175 ? -10.162 1.264 -6.835 1.00 72.88 175 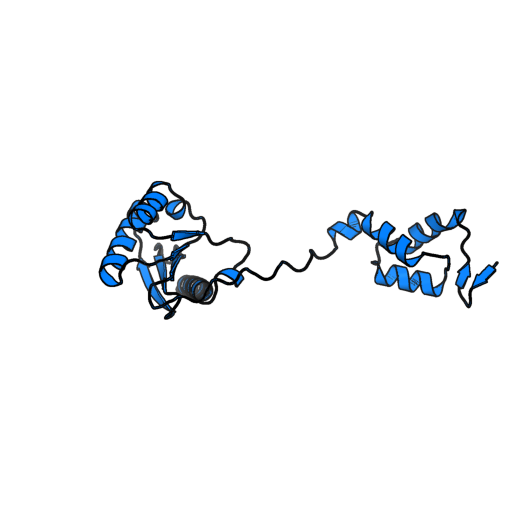ARG A C 1
ATOM 1378 O O . ARG A 1 175 ? -10.354 2.452 -6.586 1.00 72.88 175 ARG A O 1
ATOM 1385 N N . ALA A 1 176 ? -10.036 0.332 -5.891 1.00 77.56 176 ALA A N 1
ATOM 1386 C CA . ALA A 1 176 ? -10.159 0.616 -4.463 1.00 77.56 176 ALA A CA 1
ATOM 1387 C C . ALA A 1 176 ? -9.054 1.556 -3.962 1.00 77.56 176 ALA A C 1
ATOM 1389 O O . ALA A 1 176 ? -9.349 2.540 -3.287 1.00 77.56 176 ALA A O 1
ATOM 1390 N N . GLY A 1 177 ? -7.799 1.342 -4.377 1.00 76.75 177 GLY A N 1
ATOM 1391 C CA . GLY A 1 177 ? -6.702 2.261 -4.064 1.00 76.75 177 GLY A CA 1
ATOM 1392 C C . GLY A 1 177 ? -6.938 3.675 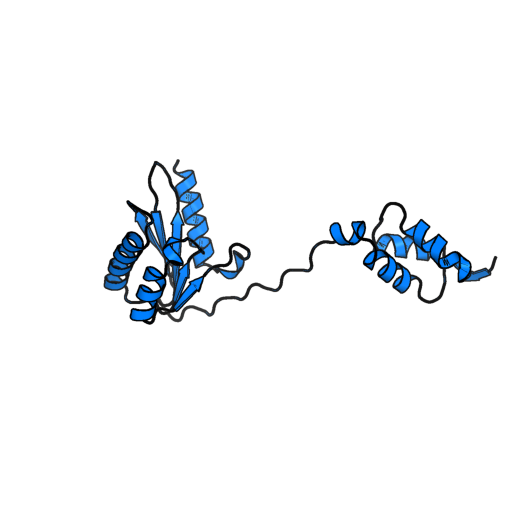-4.598 1.00 76.75 177 GLY A C 1
ATOM 1393 O O . GLY A 1 177 ? -6.697 4.655 -3.893 1.00 76.75 177 GLY A O 1
ATOM 1394 N N . ARG A 1 178 ? -7.481 3.806 -5.817 1.00 80.75 178 ARG A N 1
ATOM 1395 C CA . ARG A 1 178 ? -7.869 5.118 -6.367 1.00 80.75 178 ARG A CA 1
ATOM 1396 C C . ARG A 1 178 ? -8.982 5.786 -5.560 1.00 80.75 178 ARG A C 1
ATOM 1398 O O . ARG A 1 178 ? -8.903 6.991 -5.339 1.00 80.75 178 ARG A O 1
ATOM 1405 N N . MET A 1 179 ? -9.977 5.025 -5.104 1.00 83.00 179 MET A N 1
ATOM 1406 C CA . MET A 1 179 ? -11.049 5.544 -4.248 1.00 83.00 179 MET A CA 1
ATOM 1407 C C . MET A 1 179 ? -10.490 6.077 -2.925 1.00 83.00 179 MET A C 1
ATOM 1409 O O . MET A 1 179 ? -10.797 7.204 -2.546 1.00 83.00 179 MET A O 1
ATOM 1413 N N . VAL A 1 180 ? -9.599 5.328 -2.269 1.00 82.56 180 VAL A N 1
ATOM 1414 C CA . VAL A 1 180 ? -8.912 5.784 -1.050 1.00 82.56 180 VAL A CA 1
ATOM 1415 C C . VAL A 1 180 ? -8.214 7.130 -1.282 1.00 82.56 180 VAL A C 1
ATOM 1417 O O . VAL A 1 180 ? -8.409 8.075 -0.518 1.00 82.56 180 VAL A O 1
ATOM 1420 N N . GLN A 1 181 ? -7.452 7.257 -2.374 1.00 82.19 181 GLN A N 1
ATOM 1421 C CA . GLN A 1 181 ? -6.746 8.499 -2.713 1.00 82.19 181 GLN A CA 1
ATOM 1422 C C . GLN A 1 181 ? -7.693 9.659 -3.042 1.00 82.19 181 GLN A C 1
ATOM 1424 O O . GLN A 1 181 ? -7.421 10.805 -2.681 1.00 82.19 181 GLN A O 1
ATOM 1429 N N . PHE A 1 182 ? -8.809 9.380 -3.714 1.00 84.62 182 PHE A N 1
ATOM 1430 C CA . PHE A 1 182 ? -9.845 10.374 -3.970 1.00 84.62 182 PHE A CA 1
ATOM 1431 C C . PHE A 1 182 ? -10.430 10.911 -2.658 1.00 84.62 182 PHE A C 1
ATOM 1433 O O .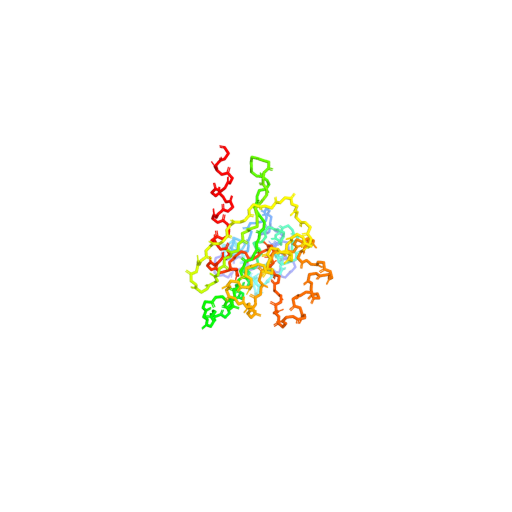 PHE A 1 182 ? -10.467 12.124 -2.465 1.00 84.62 182 PHE A O 1
ATOM 1440 N N . ILE A 1 183 ? -10.798 10.030 -1.724 1.00 84.69 183 ILE A N 1
ATOM 1441 C CA . ILE A 1 183 ? -11.366 10.430 -0.430 1.00 84.69 183 ILE A CA 1
ATOM 1442 C C . ILE A 1 183 ? -10.358 11.211 0.412 1.00 84.69 183 ILE A C 1
ATOM 1444 O O . ILE A 1 183 ? -10.726 12.238 0.978 1.00 84.69 183 ILE A O 1
ATOM 1448 N N . LYS A 1 184 ? -9.079 10.812 0.428 1.00 84.06 184 LYS A N 1
ATOM 1449 C CA . LYS A 1 184 ? -8.006 11.591 1.072 1.00 84.06 184 LYS A CA 1
ATOM 1450 C C . LYS A 1 184 ? -7.960 13.033 0.569 1.00 84.06 184 LYS A C 1
ATOM 1452 O O . LYS A 1 184 ? -7.954 13.967 1.367 1.00 84.06 184 LYS A O 1
ATOM 1457 N N . LYS A 1 185 ? -7.970 13.217 -0.755 1.00 84.69 185 LYS A N 1
ATOM 1458 C CA . LYS A 1 185 ? -7.957 14.548 -1.380 1.00 84.69 185 LYS A CA 1
ATOM 1459 C C . LYS A 1 185 ? -9.219 15.344 -1.057 1.00 84.69 185 LYS A C 1
ATOM 1461 O O . LYS A 1 185 ? -9.123 16.539 -0.806 1.00 84.69 185 LYS A O 1
ATOM 1466 N N . THR A 1 186 ? -10.383 14.701 -1.070 1.00 84.38 186 THR A N 1
ATOM 1467 C CA . THR A 1 186 ? -11.659 15.351 -0.747 1.00 84.38 186 THR A CA 1
ATOM 1468 C C . THR A 1 186 ? -11.694 15.815 0.706 1.00 84.38 186 THR A C 1
ATOM 1470 O O . THR A 1 186 ? -12.052 16.960 0.950 1.00 84.38 186 THR A O 1
ATOM 1473 N N . LEU A 1 187 ? -11.253 14.979 1.653 1.00 81.69 187 LEU A N 1
ATOM 1474 C CA . LEU A 1 187 ? -11.166 15.353 3.068 1.00 81.69 187 LEU A CA 1
ATOM 1475 C C . LEU A 1 187 ? -10.209 16.529 3.279 1.00 81.69 187 LEU A C 1
ATOM 1477 O O . LEU A 1 187 ? -10.568 17.477 3.962 1.00 81.69 187 LEU A O 1
ATOM 1481 N N . HIS A 1 188 ? -9.040 16.522 2.638 1.00 75.62 188 HIS A N 1
ATOM 1482 C CA . HIS A 1 188 ? -8.096 17.637 2.740 1.00 75.62 188 HIS A CA 1
ATOM 1483 C C . HIS A 1 188 ? -8.654 18.950 2.160 1.00 75.62 188 HIS A C 1
ATOM 1485 O O . HIS A 1 188 ? -8.434 20.009 2.723 1.00 75.62 188 HIS A O 1
ATOM 1491 N N . LYS A 1 189 ? -9.449 18.898 1.083 1.00 75.62 189 LYS A N 1
ATOM 1492 C CA . LYS A 1 189 ? -10.117 20.089 0.518 1.00 75.62 189 LYS A CA 1
ATOM 1493 C C . LYS A 1 189 ? -11.263 20.638 1.368 1.00 75.62 189 LYS A C 1
ATOM 1495 O O . LYS A 1 189 ? -11.719 21.742 1.103 1.00 75.62 189 LYS A O 1
ATOM 1500 N N . MET A 1 190 ? -11.772 19.858 2.318 1.00 68.75 190 MET A N 1
ATOM 1501 C CA . MET A 1 190 ? -12.805 20.301 3.258 1.00 68.75 190 MET A CA 1
ATOM 1502 C C . MET A 1 190 ? -12.226 21.108 4.430 1.00 68.75 190 MET A C 1
ATOM 1504 O O . MET A 1 190 ? -12.968 21.400 5.374 1.00 68.75 190 MET A O 1
ATOM 1508 N N . GLU A 1 191 ? -10.927 21.428 4.393 1.00 54.00 191 GLU A N 1
ATOM 1509 C CA . GLU A 1 191 ? -10.286 22.441 5.240 1.00 54.00 191 GLU A CA 1
ATOM 1510 C C . GLU A 1 191 ? -11.015 23.786 5.155 1.00 54.00 191 GLU A C 1
ATOM 1512 O O . GLU A 1 191 ? -11.224 24.306 4.040 1.00 54.00 191 GLU A O 1
#

InterPro domains:
  IPR001584 Integrase, catalytic core [PF00665] (83-170)
  IPR001584 Integrase, catalytic core [PS50994] (76-191)
  IPR012337 Ribonuclease H-like superfamily [SSF53098] (79-190)
  IPR036397 Ribonuclease H superfamily [G3DSA:3.30.420.10] (70-191)
  IPR041588 Integrase zinc-binding domain [PF17921] (10-61)

Organism: NCBI:txid8663

Sequence (191 aa):
CILWGDRVVIPEKLQHTVLKLLHDGHPGIVRMKALARSYAWWPGIDKQIEAWVATCNKCQEIHAAPLKAPPTEWDAPRGPWSRIHIDFAGPTKGHTFLITVDAYSNWLEVHKMKSTTTEAVIKKLNRLFVTHGLPDVLVSDNGPQFTALAFEQYLADRGIRHALTSPAHPAANGRAGRMVQFIKKTLHKME

Solvent-accessible surface area (backbone atoms only — not comparable to full-atom values): 11011 Å² total; per-residue (Å²): 136,57,65,62,86,86,16,38,52,54,56,77,93,46,44,65,61,51,52,54,61,51,45,57,87,69,65,47,73,69,50,33,49,51,54,35,71,64,49,44,42,56,94,59,51,68,60,53,49,51,52,51,49,71,71,30,63,74,57,53,74,69,47,78,75,76,83,74,75,79,62,70,72,68,77,79,56,90,39,77,46,32,28,33,38,42,47,81,34,70,72,44,97,90,38,34,28,44,38,38,24,20,53,51,76,61,50,76,46,80,38,83,42,97,57,79,46,41,67,55,48,51,60,50,49,54,57,51,32,72,75,71,47,80,38,52,29,42,33,32,55,82,47,69,40,61,69,29,68,72,39,51,50,60,31,53,80,68,69,28,44,79,42,73,51,60,91,90,44,70,78,32,48,46,71,34,43,49,49,54,53,50,51,43,54,53,52,58,67,69,106